Protein AF-A0AAU9WI05-F1 (afdb_monomer_lite)

Sequence (207 aa):
MASAAPTASSTKETTNYARLCRLLVDIGTQALRDTLNPLHPPANLYTVLAENEPTLQSLKAKRIINPTQWGKLFPAIPNSVSTHSFDTTLLMILLRNLCGFTAPLTGWDALPAVTDLSREADIARVKYFRNTVNGHAENASVDDVKFNEYWLDIRDTLVRLGGVTYGAAIDDLRKECMDPEAEDHYMELLGEWKKDEDNIKDQLNEI

pLDDT: mean 93.76, std 6.64, range [46.19, 98.5]

Secondary structure (DSSP, 8-state):
-PPPPPP----HHHHHHHHHHHIIIIIIHHHHHHHHTTTS-GGGHHHHHHHTHHHHHHHHHTTSS-HHHHHHHS-SSGGG--GGG--HHHHHHHHHHHS-PPPPTT-SSSPPPTT---HHHHHHHHHHHHIIIIIS-SSS---HHHHHHHHHHHHHHHHHHH-THHHHHHHHHHHS-S-HHHHHHHHHHHHHHHHHHHHHHHHHHT-

Organism: NCBI:txid46732

InterPro domains:
  IPR041249 DZIP3-like HEPN domain [PF18738] (42-186)

Foldseek 3Di:
DDDDDDDDDDDPQLVLLVLLLCLLFPLVLVLLLLLVCVQQPLQCLLVLLVVCVVVVVVCVVVVLQDPVNVCLNDPPPSSVRDSVPDTLSSSLVCCVRRRPDDAAPVGLADQHDPPPLDLNNLSSLSVNSCCDSPVDDPDSGHDPVRSVVNLVSSLVSSCSRRHPVSNVVSVVSVVDDPDVVVVVVVVVVVVVVVVVVVVVVVVVVVD

Radius of gyration: 23.02 Å; chains: 1; bounding box: 54×42×83 Å

Structure (mmCIF, N/CA/C/O backbone):
data_AF-A0AAU9WI05-F1
#
_entry.id   AF-A0AAU9WI05-F1
#
loop_
_atom_site.group_PDB
_atom_site.id
_atom_site.type_symbol
_atom_site.label_atom_id
_atom_site.label_alt_id
_atom_site.label_comp_id
_atom_site.label_asym_id
_atom_site.label_entity_id
_atom_site.label_seq_id
_atom_site.pdbx_PDB_ins_code
_atom_site.Cartn_x
_atom_site.Cartn_y
_atom_site.Cartn_z
_atom_site.occupancy
_atom_site.B_iso_or_equiv
_atom_site.auth_seq_id
_atom_site.auth_comp_id
_atom_site.auth_asym_id
_atom_site.auth_atom_id
_atom_site.pdbx_PDB_model_num
ATOM 1 N N . MET A 1 1 ? 35.532 -12.637 9.879 1.00 46.19 1 MET A N 1
ATOM 2 C CA . MET A 1 1 ? 35.076 -12.613 8.474 1.00 46.19 1 MET A CA 1
ATOM 3 C C . MET A 1 1 ? 35.232 -11.191 7.966 1.00 46.19 1 MET A C 1
ATOM 5 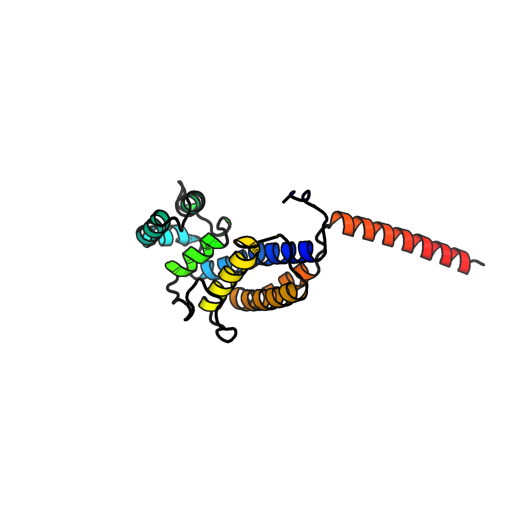O O . MET A 1 1 ? 34.682 -10.299 8.597 1.00 46.19 1 MET A O 1
ATOM 9 N N . ALA A 1 2 ? 36.030 -10.955 6.924 1.00 54.50 2 ALA A N 1
ATOM 10 C CA . ALA A 1 2 ? 36.121 -9.628 6.315 1.00 54.50 2 ALA A CA 1
ATOM 11 C C . ALA A 1 2 ? 34.817 -9.347 5.552 1.00 54.50 2 ALA A C 1
ATOM 13 O O . ALA A 1 2 ? 34.395 -10.174 4.746 1.00 54.50 2 ALA A O 1
ATOM 14 N N . SER A 1 3 ? 34.160 -8.225 5.848 1.00 66.75 3 SER A N 1
ATOM 15 C CA . SER A 1 3 ? 32.980 -7.779 5.104 1.00 66.75 3 SER A CA 1
ATOM 16 C C . SER A 1 3 ? 33.412 -7.386 3.696 1.00 66.75 3 SER A C 1
ATOM 18 O O . SER A 1 3 ? 34.301 -6.548 3.547 1.00 66.75 3 SER A O 1
ATOM 20 N N . ALA A 1 4 ? 32.788 -7.970 2.673 1.00 75.69 4 ALA A N 1
ATOM 21 C CA . ALA A 1 4 ? 32.921 -7.471 1.310 1.00 75.69 4 ALA A CA 1
ATOM 22 C C . ALA A 1 4 ? 32.396 -6.025 1.237 1.00 75.69 4 ALA A C 1
ATOM 24 O O . ALA A 1 4 ? 31.508 -5.642 2.006 1.00 75.69 4 ALA A O 1
ATOM 25 N N . ALA A 1 5 ? 32.965 -5.220 0.339 1.00 82.56 5 ALA A N 1
ATOM 26 C CA . ALA A 1 5 ? 32.469 -3.872 0.087 1.00 82.56 5 ALA A CA 1
ATOM 27 C C . ALA A 1 5 ? 31.041 -3.940 -0.496 1.00 82.56 5 ALA A C 1
ATOM 29 O O . ALA A 1 5 ? 30.766 -4.832 -1.302 1.00 82.56 5 ALA A O 1
ATOM 30 N N . PRO A 1 6 ? 30.132 -3.028 -0.108 1.00 79.81 6 PRO A N 1
ATOM 31 C CA . PRO A 1 6 ? 28.783 -2.996 -0.661 1.00 79.81 6 PRO A CA 1
ATOM 32 C C . PRO A 1 6 ? 28.818 -2.695 -2.168 1.00 79.81 6 PRO A C 1
ATOM 34 O O . PRO A 1 6 ? 29.501 -1.772 -2.611 1.00 79.81 6 PRO A O 1
ATOM 37 N N . THR A 1 7 ? 28.067 -3.467 -2.952 1.00 78.19 7 THR A N 1
ATOM 38 C CA . THR A 1 7 ? 27.874 -3.273 -4.398 1.00 78.19 7 THR A CA 1
ATOM 39 C C . THR A 1 7 ? 26.553 -2.552 -4.661 1.00 78.19 7 THR A C 1
ATOM 41 O O . THR A 1 7 ? 25.532 -2.942 -4.102 1.00 78.19 7 THR A O 1
ATOM 44 N N . ALA A 1 8 ? 26.557 -1.533 -5.525 1.00 81.44 8 ALA A N 1
ATOM 45 C CA . ALA A 1 8 ? 25.393 -0.676 -5.796 1.00 81.44 8 ALA A CA 1
ATOM 46 C C . ALA A 1 8 ? 24.886 -0.747 -7.253 1.00 81.44 8 ALA A C 1
ATOM 48 O O . ALA A 1 8 ? 24.210 0.166 -7.717 1.00 81.44 8 ALA A O 1
ATOM 49 N N . SER A 1 9 ? 25.236 -1.796 -8.003 1.00 87.88 9 SER A N 1
ATOM 50 C CA . SER A 1 9 ? 24.783 -1.958 -9.390 1.00 87.88 9 SER A CA 1
ATOM 51 C C . SER A 1 9 ? 23.295 -2.297 -9.458 1.00 87.88 9 SER A C 1
ATOM 53 O O . SER A 1 9 ? 22.836 -3.191 -8.748 1.00 87.88 9 SER A O 1
ATOM 55 N N . SER A 1 10 ? 22.575 -1.642 -10.367 1.00 90.31 10 SER A N 1
ATOM 56 C CA . SER A 1 10 ? 21.198 -2.006 -10.702 1.00 90.31 10 SER A CA 1
ATOM 57 C C . SER A 1 10 ? 21.162 -3.346 -11.441 1.00 90.31 10 SER A C 1
ATOM 59 O O . SER A 1 10 ? 21.950 -3.588 -12.357 1.00 90.31 10 SER A O 1
ATOM 61 N N . THR A 1 11 ? 20.244 -4.215 -11.035 1.00 93.50 11 THR A N 1
ATOM 62 C CA . THR A 1 11 ? 19.924 -5.481 -11.707 1.00 93.50 11 THR A CA 1
ATOM 63 C C . THR A 1 11 ? 18.423 -5.581 -11.947 1.00 93.50 11 THR A C 1
ATOM 65 O O . THR A 1 11 ? 17.631 -4.858 -11.335 1.00 93.50 11 THR A O 1
ATOM 68 N N . LYS A 1 12 ? 18.007 -6.534 -12.785 1.00 94.62 12 LYS A N 1
ATOM 69 C CA . LYS A 1 12 ? 16.588 -6.813 -13.030 1.00 94.62 12 LYS A CA 1
ATOM 70 C C . LYS A 1 12 ? 15.809 -7.053 -11.730 1.00 94.62 12 LYS A C 1
ATOM 72 O O . LYS A 1 12 ? 14.701 -6.553 -11.569 1.00 94.62 12 LYS A O 1
ATOM 77 N N . GLU A 1 13 ? 16.402 -7.755 -10.776 1.00 96.12 13 GLU A N 1
ATOM 78 C CA . GLU A 1 13 ? 15.789 -8.071 -9.488 1.00 96.12 13 GLU A CA 1
ATOM 79 C C . GLU A 1 13 ? 15.614 -6.828 -8.604 1.00 96.12 13 GLU A C 1
ATOM 81 O O . GLU A 1 13 ? 14.611 -6.703 -7.896 1.00 96.12 13 GLU A O 1
ATOM 86 N N . THR A 1 14 ? 16.542 -5.866 -8.678 1.00 95.25 14 THR A N 1
ATOM 87 C CA . THR A 1 14 ? 16.381 -4.562 -8.009 1.00 95.25 14 THR A CA 1
ATOM 88 C C . THR A 1 14 ? 15.266 -3.728 -8.651 1.00 95.25 14 THR A C 1
ATOM 90 O O . THR A 1 14 ? 14.487 -3.081 -7.948 1.00 95.25 14 THR A O 1
ATOM 93 N N . THR A 1 15 ? 15.105 -3.809 -9.977 1.00 95.38 15 THR A N 1
ATOM 94 C CA . THR A 1 15 ? 13.982 -3.201 -10.711 1.00 95.38 15 THR A CA 1
ATOM 95 C C . THR A 1 15 ? 12.649 -3.839 -10.310 1.00 95.38 15 THR A C 1
ATOM 97 O O . THR A 1 15 ? 11.681 -3.126 -10.046 1.00 95.38 15 THR A O 1
ATOM 100 N N . ASN A 1 16 ? 12.589 -5.170 -10.206 1.00 97.12 16 ASN A N 1
ATOM 101 C CA . ASN A 1 16 ? 11.411 -5.908 -9.742 1.00 97.12 16 ASN A CA 1
ATOM 102 C C . ASN A 1 16 ? 10.992 -5.470 -8.330 1.00 97.12 16 ASN A C 1
ATOM 104 O O . ASN A 1 16 ? 9.816 -5.187 -8.084 1.00 97.12 16 ASN A O 1
ATOM 108 N N . TYR A 1 17 ? 11.958 -5.349 -7.415 1.00 97.00 17 TYR A N 1
ATOM 109 C CA . TYR A 1 17 ? 11.729 -4.829 -6.067 1.00 97.00 17 TYR A CA 1
ATOM 110 C C . TYR A 1 17 ? 11.154 -3.404 -6.088 1.00 97.00 17 TYR A C 1
ATOM 112 O O . TYR A 1 17 ? 10.149 -3.128 -5.427 1.00 97.00 17 TYR A O 1
ATOM 120 N N . ALA A 1 18 ? 11.750 -2.505 -6.877 1.00 96.06 18 ALA A N 1
ATOM 121 C CA . ALA A 1 18 ? 11.292 -1.122 -6.994 1.00 96.06 18 ALA A CA 1
ATOM 122 C C . ALA A 1 18 ? 9.857 -1.033 -7.546 1.00 96.06 18 ALA A C 1
ATOM 124 O O . ALA A 1 18 ? 9.044 -0.259 -7.036 1.00 96.06 18 ALA A O 1
ATOM 125 N N . ARG A 1 19 ? 9.509 -1.875 -8.527 1.00 97.38 19 ARG A N 1
ATOM 126 C CA . ARG A 1 19 ? 8.144 -1.972 -9.067 1.00 97.38 19 ARG A CA 1
ATOM 127 C C . ARG A 1 19 ? 7.137 -2.433 -8.016 1.00 97.38 19 ARG A C 1
ATOM 129 O O . ARG A 1 19 ? 6.078 -1.823 -7.896 1.00 97.38 19 ARG A O 1
ATOM 136 N N . LEU A 1 20 ? 7.463 -3.458 -7.225 1.00 98.06 20 LEU A N 1
ATOM 137 C CA . LEU A 1 20 ? 6.599 -3.899 -6.120 1.00 98.06 20 LEU A CA 1
ATOM 138 C C . LEU A 1 20 ? 6.426 -2.799 -5.065 1.00 98.06 20 LEU A C 1
ATOM 140 O O . LEU A 1 20 ? 5.312 -2.582 -4.587 1.00 98.06 20 LEU A O 1
ATOM 144 N N . CYS A 1 21 ? 7.498 -2.067 -4.744 1.00 97.00 21 CYS A N 1
ATOM 145 C CA . CYS A 1 21 ? 7.424 -0.915 -3.848 1.00 97.00 21 CYS A CA 1
ATOM 146 C C . CYS A 1 21 ? 6.443 0.141 -4.369 1.00 97.00 21 CYS A C 1
ATOM 148 O O . CYS A 1 21 ? 5.561 0.552 -3.616 1.00 97.00 21 CYS A O 1
ATOM 150 N N . ARG A 1 22 ? 6.556 0.549 -5.642 1.00 96.56 22 ARG A N 1
ATOM 151 C CA . ARG A 1 22 ? 5.635 1.521 -6.260 1.00 96.56 22 ARG A CA 1
ATOM 152 C C . ARG A 1 22 ? 4.198 1.008 -6.286 1.00 96.56 22 ARG A C 1
ATOM 154 O O . ARG A 1 22 ? 3.290 1.722 -5.873 1.00 96.56 22 ARG A O 1
ATOM 161 N N . LEU A 1 23 ? 3.988 -0.250 -6.677 1.00 97.94 23 LEU A N 1
ATOM 162 C CA . LEU A 1 23 ? 2.660 -0.868 -6.707 1.00 97.94 23 LEU A CA 1
ATOM 163 C C . LEU A 1 23 ? 1.976 -0.811 -5.330 1.00 97.94 23 LEU A C 1
ATOM 165 O O . LEU A 1 23 ? 0.808 -0.442 -5.230 1.00 97.94 23 LEU A O 1
ATOM 169 N N . LEU A 1 24 ? 2.699 -1.135 -4.257 1.00 97.81 24 LEU A N 1
ATOM 170 C CA . LEU A 1 24 ? 2.152 -1.150 -2.897 1.00 97.81 24 LEU A CA 1
ATOM 171 C C . LEU A 1 24 ? 1.995 0.256 -2.298 1.00 97.81 24 LEU A C 1
ATOM 173 O O . LEU A 1 24 ? 0.988 0.530 -1.641 1.00 97.81 24 LEU A O 1
ATOM 177 N N . VAL A 1 25 ? 2.975 1.141 -2.500 1.00 96.06 25 VAL A N 1
ATOM 178 C CA . VAL A 1 25 ? 2.986 2.485 -1.901 1.00 96.06 25 VAL A CA 1
ATOM 179 C C . VAL A 1 25 ? 2.045 3.433 -2.630 1.00 96.06 25 VAL A C 1
ATOM 181 O O . VAL A 1 25 ? 1.299 4.143 -1.960 1.00 96.06 25 VAL A O 1
ATOM 184 N N . ASP A 1 26 ? 2.020 3.423 -3.958 1.00 95.12 26 ASP A N 1
ATOM 185 C CA . ASP A 1 26 ? 1.198 4.354 -4.729 1.00 95.12 26 ASP A CA 1
ATOM 186 C C . ASP A 1 26 ? -0.214 3.783 -4.886 1.00 95.12 26 ASP A C 1
ATOM 188 O O . ASP A 1 26 ? -1.181 4.263 -4.283 1.00 95.12 26 ASP A O 1
ATOM 192 N N . ILE A 1 27 ? -0.325 2.688 -5.640 1.00 97.00 27 ILE A N 1
ATOM 193 C CA . ILE A 1 27 ? -1.614 2.107 -6.029 1.00 97.00 27 ILE A CA 1
ATOM 194 C C . ILE A 1 27 ? -2.288 1.429 -4.828 1.00 97.00 27 ILE A C 1
ATOM 196 O O . ILE A 1 27 ? -3.485 1.619 -4.601 1.00 97.00 27 ILE A O 1
ATOM 200 N N . GLY A 1 28 ? -1.527 0.702 -4.004 1.00 97.62 28 GLY A N 1
ATOM 201 C CA . GLY A 1 28 ? -2.043 0.056 -2.796 1.00 97.62 28 GLY A CA 1
ATOM 202 C C . GLY A 1 28 ? -2.600 1.042 -1.771 1.00 97.62 28 GLY A C 1
ATOM 203 O O . GLY A 1 28 ? -3.697 0.844 -1.245 1.00 97.62 28 GLY A O 1
ATOM 204 N N . THR A 1 29 ? -1.906 2.157 -1.534 1.00 97.50 29 THR A N 1
ATOM 205 C CA . THR A 1 29 ? -2.413 3.230 -0.663 1.00 97.50 29 THR A CA 1
ATOM 206 C C . THR A 1 29 ? -3.676 3.863 -1.239 1.00 97.50 29 THR A C 1
ATOM 208 O O . THR A 1 29 ? -4.621 4.116 -0.491 1.00 97.50 29 THR A O 1
ATOM 211 N N . GLN A 1 30 ? -3.727 4.095 -2.554 1.00 97.56 30 GLN A N 1
ATOM 212 C CA . GLN A 1 30 ? -4.916 4.646 -3.201 1.00 97.56 30 GLN A CA 1
ATOM 213 C C . GLN A 1 30 ? -6.121 3.701 -3.072 1.00 97.56 30 GLN A C 1
ATOM 215 O O . GLN A 1 30 ? -7.190 4.151 -2.677 1.00 97.56 30 GLN A O 1
ATOM 220 N N . ALA A 1 31 ? -5.955 2.394 -3.290 1.00 97.88 31 ALA A N 1
ATOM 221 C CA . ALA A 1 31 ? -7.039 1.416 -3.128 1.00 97.88 31 ALA A CA 1
ATOM 222 C C . ALA A 1 31 ? -7.594 1.363 -1.689 1.00 97.88 31 ALA A C 1
ATOM 224 O O . ALA A 1 31 ? -8.807 1.296 -1.478 1.00 97.88 31 ALA A O 1
ATOM 225 N N . LEU A 1 32 ? -6.723 1.438 -0.675 1.00 97.94 32 LEU A N 1
ATOM 226 C CA . LEU A 1 32 ? -7.157 1.509 0.726 1.00 97.94 32 LEU A CA 1
ATOM 227 C C . LEU A 1 32 ? -7.892 2.820 1.028 1.00 97.94 32 LEU A C 1
ATOM 229 O O . LEU A 1 32 ? -8.883 2.820 1.759 1.00 97.94 32 LEU A O 1
ATOM 233 N N . ARG A 1 33 ? -7.430 3.936 0.457 1.00 97.50 33 ARG A N 1
ATOM 234 C CA . ARG A 1 33 ? -8.086 5.242 0.586 1.00 97.50 33 ARG A CA 1
ATOM 235 C C . ARG A 1 33 ? -9.478 5.225 -0.037 1.00 97.50 33 ARG A C 1
ATOM 237 O O . ARG A 1 33 ? -10.424 5.679 0.601 1.00 97.50 33 ARG A O 1
ATOM 244 N N . ASP A 1 34 ? -9.614 4.638 -1.218 1.00 96.62 34 ASP A N 1
ATOM 245 C CA . ASP A 1 34 ? -10.895 4.517 -1.918 1.00 96.62 34 ASP A CA 1
ATOM 246 C C . ASP A 1 34 ? -11.825 3.487 -1.268 1.00 96.62 34 ASP A C 1
ATOM 248 O O . ASP A 1 34 ? -13.041 3.566 -1.418 1.00 96.62 34 ASP A O 1
ATOM 252 N N . THR A 1 35 ? -11.280 2.586 -0.448 1.00 96.19 35 THR A N 1
ATOM 253 C CA . THR A 1 35 ? -12.074 1.745 0.457 1.00 96.19 35 THR A CA 1
ATOM 254 C C . THR A 1 35 ? -12.559 2.524 1.687 1.00 96.19 35 THR A C 1
ATOM 256 O O . THR A 1 35 ? -13.683 2.316 2.137 1.00 96.19 35 THR A O 1
ATOM 259 N N . LEU A 1 36 ? -11.738 3.426 2.235 1.00 96.12 36 LEU A N 1
ATOM 260 C CA . LEU A 1 36 ? -12.052 4.196 3.444 1.00 96.12 36 LEU A CA 1
ATOM 261 C C . LEU A 1 36 ? -13.050 5.333 3.181 1.00 96.12 36 LEU A C 1
ATOM 263 O O . LEU A 1 36 ? -13.999 5.504 3.943 1.00 96.12 36 LEU A O 1
ATOM 267 N N . ASN A 1 37 ? -12.835 6.115 2.121 1.00 95.69 37 ASN A N 1
ATOM 268 C CA . ASN A 1 37 ? -13.576 7.350 1.851 1.00 95.69 37 ASN A CA 1
ATOM 269 C C . ASN A 1 37 ? -15.106 7.159 1.741 1.00 95.69 37 ASN A C 1
ATOM 271 O O . ASN A 1 37 ? -15.829 8.016 2.246 1.00 95.69 37 ASN A O 1
ATOM 275 N N . PRO A 1 38 ? -15.644 6.081 1.134 1.00 94.31 38 PRO A N 1
ATOM 276 C CA . PRO A 1 38 ? -17.091 5.853 1.106 1.00 94.31 38 PRO A CA 1
ATOM 277 C C . PRO A 1 38 ? -17.693 5.535 2.481 1.00 94.31 38 PRO A C 1
ATOM 279 O O . PRO A 1 38 ? -18.870 5.804 2.703 1.00 94.31 38 PRO A O 1
ATOM 282 N N . LEU A 1 39 ? -16.903 4.955 3.390 1.00 93.69 39 LEU A N 1
ATOM 283 C CA . LEU A 1 39 ? -17.331 4.600 4.748 1.00 93.69 39 LEU A CA 1
ATOM 284 C C . LEU A 1 39 ? -17.254 5.806 5.684 1.00 93.69 39 LEU A C 1
ATOM 286 O O . LEU A 1 39 ? -18.147 6.019 6.498 1.00 93.69 39 LEU A O 1
ATOM 290 N N . HIS A 1 40 ? -16.202 6.610 5.520 1.00 93.00 40 HIS A N 1
ATOM 291 C CA . HIS A 1 40 ? -15.935 7.819 6.291 1.00 93.00 40 HIS A CA 1
ATOM 292 C C . HIS A 1 40 ? -15.664 8.983 5.335 1.00 93.00 40 HIS A C 1
ATOM 294 O O . HIS A 1 40 ? -14.501 9.270 5.032 1.00 93.00 40 HIS A O 1
ATOM 300 N N . PRO A 1 41 ? -1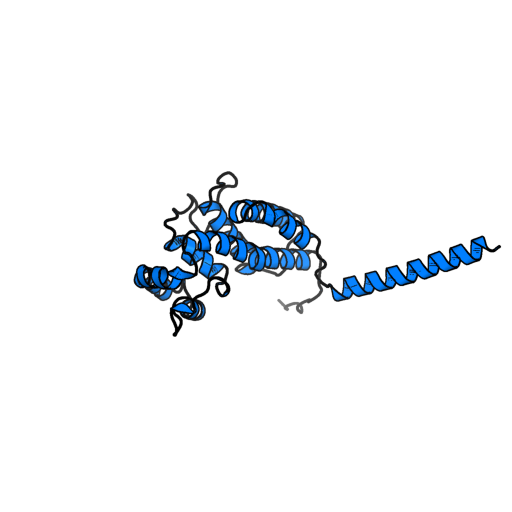6.722 9.650 4.831 1.00 90.56 41 PRO A N 1
ATOM 301 C CA . PRO A 1 41 ? -16.583 10.729 3.862 1.00 90.56 41 PRO A CA 1
ATOM 302 C C . PRO A 1 41 ? -15.612 11.812 4.348 1.00 90.56 41 PRO A C 1
ATOM 304 O O . PRO A 1 41 ? -15.720 12.229 5.505 1.00 90.56 41 PRO A O 1
ATOM 307 N N . PRO A 1 42 ? -14.715 12.337 3.486 1.00 86.38 42 PRO A N 1
ATOM 308 C CA . PRO A 1 42 ? -13.715 13.330 3.888 1.00 86.38 42 PRO A CA 1
ATOM 309 C C . PRO A 1 42 ? -14.299 14.544 4.622 1.00 86.38 42 PRO A C 1
ATOM 311 O O . PRO A 1 42 ? -13.696 15.035 5.570 1.00 86.38 42 PRO A O 1
ATOM 314 N N . ALA A 1 43 ? -15.506 14.975 4.239 1.00 88.06 43 ALA A N 1
ATOM 315 C CA . ALA A 1 43 ? -16.214 16.084 4.878 1.00 88.06 43 ALA A CA 1
ATOM 316 C C . ALA A 1 43 ? -16.534 15.845 6.366 1.00 88.06 43 ALA A C 1
ATOM 318 O O . ALA A 1 43 ? -16.570 16.802 7.129 1.00 88.06 43 ALA A O 1
ATOM 319 N N . ASN A 1 44 ? -16.728 14.589 6.780 1.00 87.69 44 ASN A N 1
ATOM 320 C CA . ASN A 1 44 ? -17.114 14.212 8.145 1.00 87.69 44 ASN A CA 1
ATOM 321 C C . ASN A 1 44 ? -15.992 13.482 8.897 1.00 87.69 44 ASN A C 1
ATOM 323 O O . ASN A 1 44 ? -16.178 13.058 10.038 1.00 87.69 44 ASN A O 1
ATOM 327 N N . LEU A 1 45 ? -14.823 13.319 8.273 1.00 93.56 45 LEU A N 1
ATOM 328 C CA . LEU A 1 45 ? -13.736 12.516 8.821 1.00 93.56 45 LEU A CA 1
ATOM 329 C C . LEU A 1 45 ? -13.277 13.025 10.193 1.00 93.56 45 LEU A C 1
ATOM 331 O O . LEU A 1 45 ? -13.048 12.223 11.091 1.00 93.56 45 LEU A O 1
ATOM 335 N N . TYR A 1 46 ? -13.195 14.343 10.389 1.00 94.31 46 TYR A N 1
ATOM 336 C CA . TYR A 1 46 ? -12.803 14.922 11.678 1.00 94.31 46 TYR A CA 1
ATOM 337 C C . TYR A 1 46 ? -13.781 14.554 12.809 1.00 94.31 46 TYR A C 1
ATOM 339 O O . TYR A 1 46 ? -13.347 14.309 13.933 1.00 94.31 46 TYR A O 1
ATOM 347 N N . THR A 1 47 ? -15.083 14.459 12.517 1.00 94.81 47 THR A N 1
ATOM 348 C CA . THR A 1 47 ? -16.106 14.035 13.484 1.00 94.81 47 THR A CA 1
ATOM 349 C C . THR A 1 47 ? -15.932 12.567 13.844 1.00 94.81 47 THR A C 1
ATOM 351 O O . THR A 1 47 ? -15.849 12.239 15.024 1.00 94.81 47 THR A O 1
ATOM 354 N N . VAL A 1 48 ? -15.768 11.698 12.841 1.00 95.00 48 VAL A N 1
ATOM 355 C CA . VAL A 1 48 ? -15.518 10.263 13.053 1.00 95.00 48 VAL A CA 1
ATOM 356 C C . VAL A 1 48 ? -14.263 10.043 13.903 1.00 95.00 48 VAL A C 1
ATOM 358 O O . VAL A 1 48 ? -14.256 9.201 14.804 1.00 95.00 48 VAL A O 1
ATOM 361 N N . LEU A 1 49 ? -13.192 10.797 13.637 1.00 96.75 49 LEU A N 1
ATOM 362 C CA . LEU A 1 49 ? -11.949 10.708 14.405 1.00 96.75 49 LEU A CA 1
ATOM 363 C C . LEU A 1 49 ? -12.133 11.166 15.854 1.00 96.75 49 LEU A C 1
ATOM 365 O O . LEU A 1 49 ? -11.601 10.512 16.747 1.00 96.75 49 LEU A O 1
ATOM 369 N N . ALA A 1 50 ? -12.898 12.235 16.095 1.00 96.00 50 ALA A N 1
ATOM 370 C CA . ALA A 1 50 ? -13.211 12.706 17.443 1.00 96.00 50 ALA A CA 1
ATOM 371 C C . ALA A 1 50 ? -14.054 11.684 18.228 1.00 96.00 50 ALA A C 1
ATOM 373 O O . ALA A 1 50 ? -13.742 11.374 19.375 1.00 96.00 50 ALA A O 1
ATOM 374 N N . GLU A 1 51 ? -15.072 11.090 17.600 1.00 96.06 51 GLU A N 1
ATOM 375 C CA . GLU A 1 51 ? -15.908 10.047 18.215 1.00 96.06 51 GLU A CA 1
ATOM 376 C C . GLU A 1 51 ? -15.103 8.791 18.584 1.00 96.06 51 GLU A C 1
ATOM 378 O O . GLU A 1 51 ? -15.371 8.141 19.595 1.00 96.06 51 GLU A O 1
ATOM 383 N N . ASN A 1 52 ? -14.079 8.469 17.790 1.00 96.62 52 ASN A N 1
ATOM 384 C CA . ASN A 1 52 ? -13.206 7.312 17.993 1.00 96.62 52 ASN A CA 1
ATOM 385 C C . ASN A 1 52 ? -11.874 7.667 18.676 1.00 96.62 52 ASN A C 1
ATOM 387 O O . ASN A 1 52 ? -10.962 6.830 18.727 1.00 96.62 52 ASN A O 1
ATOM 391 N N . GLU A 1 53 ? -11.745 8.876 19.229 1.00 96.88 53 GLU A N 1
ATOM 392 C CA . GLU A 1 53 ? -10.511 9.341 19.860 1.00 96.88 53 GLU A CA 1
ATOM 393 C C . GLU A 1 53 ? -10.012 8.390 20.964 1.00 96.88 53 GLU A C 1
ATOM 395 O O . GLU A 1 53 ? -8.824 8.063 20.934 1.00 96.88 53 GLU A O 1
ATOM 400 N N . PRO A 1 54 ? -10.846 7.842 21.876 1.00 97.81 54 PRO A N 1
ATOM 401 C CA . PRO A 1 54 ? -10.367 6.912 22.905 1.00 97.81 54 PRO A CA 1
ATOM 402 C C . PRO A 1 54 ? -9.687 5.661 22.325 1.00 97.81 54 PRO A C 1
ATOM 404 O O . PRO A 1 54 ? -8.635 5.224 22.809 1.00 97.81 54 PRO A O 1
ATOM 407 N N . THR A 1 55 ? -10.243 5.105 21.245 1.00 97.44 55 THR A N 1
ATOM 408 C CA . THR A 1 55 ? -9.662 3.963 20.525 1.00 97.44 55 THR A CA 1
ATOM 409 C C . THR A 1 55 ? -8.318 4.348 19.912 1.00 97.44 55 THR A C 1
ATOM 411 O O . THR A 1 55 ? -7.319 3.647 20.099 1.00 97.44 55 THR A O 1
ATOM 414 N N . LEU A 1 56 ? -8.253 5.494 19.233 1.00 98.00 56 LEU A N 1
ATOM 415 C CA . LEU A 1 56 ? -7.031 5.989 18.599 1.00 98.00 56 LEU A CA 1
ATOM 416 C C . LEU A 1 56 ? -5.947 6.343 19.633 1.00 98.00 56 LEU A C 1
ATOM 418 O O . LEU A 1 56 ? -4.773 6.028 19.420 1.00 98.00 56 LEU A O 1
ATOM 422 N N . GLN A 1 57 ? -6.313 6.918 20.781 1.00 98.00 57 GLN A N 1
ATOM 423 C CA . GLN A 1 57 ? -5.404 7.177 21.901 1.00 98.00 57 GLN A CA 1
ATOM 424 C C . GLN A 1 57 ? -4.826 5.870 22.460 1.00 98.00 57 GLN A C 1
ATOM 426 O O . GLN A 1 57 ? -3.619 5.793 22.702 1.00 98.00 57 GLN A O 1
ATOM 431 N N . SER A 1 58 ? -5.641 4.817 22.600 1.00 98.12 58 SER A N 1
ATOM 432 C CA . SER A 1 58 ? -5.161 3.487 23.007 1.00 98.12 58 SER A CA 1
ATOM 433 C C . SER A 1 58 ? -4.126 2.932 22.021 1.00 98.12 58 SER A C 1
ATOM 435 O O . SER A 1 58 ? -3.079 2.422 22.426 1.00 98.12 58 SER A O 1
ATOM 437 N N . LEU A 1 59 ? -4.372 3.078 20.716 1.00 97.88 59 LEU A N 1
ATOM 438 C CA . LEU A 1 59 ? -3.439 2.650 19.668 1.00 97.88 59 LEU A CA 1
ATOM 439 C C . LEU A 1 59 ? -2.142 3.472 19.674 1.00 97.88 59 LEU A C 1
ATOM 441 O O . LEU A 1 59 ? -1.057 2.909 19.506 1.00 97.88 59 LEU A O 1
ATOM 445 N N . LYS A 1 60 ? -2.225 4.781 19.928 1.00 97.88 60 LYS A N 1
ATOM 446 C CA . LYS A 1 60 ? -1.057 5.652 20.122 1.00 97.88 60 LYS A CA 1
ATOM 447 C C . LYS A 1 60 ? -0.237 5.227 21.343 1.00 97.88 60 LYS A C 1
ATOM 449 O O . LYS A 1 60 ? 0.981 5.097 21.243 1.00 97.88 60 LYS A O 1
ATOM 454 N N . ALA A 1 61 ? -0.886 4.951 22.475 1.00 97.81 61 ALA A N 1
ATOM 455 C CA . ALA A 1 61 ? -0.221 4.487 23.696 1.00 97.81 61 ALA A CA 1
ATOM 456 C C . ALA A 1 61 ? 0.505 3.146 23.484 1.00 97.81 61 ALA A C 1
ATOM 458 O O . ALA A 1 61 ? 1.611 2.948 23.985 1.00 97.81 61 ALA A O 1
ATOM 459 N N . LYS A 1 62 ? -0.071 2.261 22.659 1.00 97.25 62 LYS A N 1
ATOM 460 C CA . LYS A 1 62 ? 0.540 0.995 22.215 1.00 97.25 62 LYS A CA 1
ATOM 461 C C . LYS A 1 62 ? 1.618 1.162 21.135 1.00 97.25 62 LYS A C 1
ATOM 463 O O . LYS A 1 62 ? 2.153 0.161 20.671 1.00 97.25 62 LYS A O 1
ATOM 468 N N . ARG A 1 63 ? 1.941 2.396 20.727 1.00 96.38 63 ARG A N 1
ATOM 469 C CA . ARG A 1 63 ? 2.901 2.731 19.656 1.00 96.38 63 ARG A CA 1
ATOM 470 C C . ARG A 1 63 ? 2.532 2.170 18.278 1.00 96.38 63 ARG A C 1
AT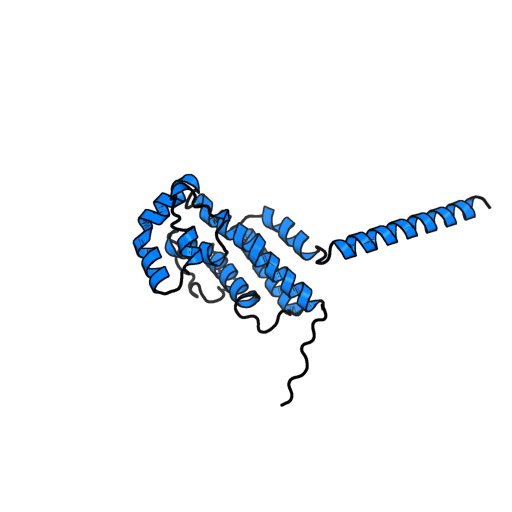OM 472 O O . ARG A 1 63 ? 3.396 2.032 17.420 1.00 96.38 63 ARG A O 1
ATOM 479 N N . ILE A 1 64 ? 1.251 1.877 18.057 1.00 96.19 64 ILE A N 1
ATOM 480 C CA . ILE A 1 64 ? 0.727 1.460 16.750 1.00 96.19 64 ILE A CA 1
ATOM 481 C C . ILE A 1 64 ? 0.549 2.687 15.847 1.00 96.19 64 ILE A C 1
ATOM 483 O O . ILE A 1 64 ? 0.869 2.630 14.665 1.00 96.19 64 ILE A O 1
ATOM 487 N N . ILE A 1 65 ? 0.085 3.806 16.415 1.00 98.00 65 ILE A N 1
ATOM 488 C CA . ILE A 1 65 ? 0.046 5.115 15.750 1.00 98.00 65 ILE A CA 1
ATOM 489 C C . ILE A 1 65 ? 1.241 5.929 16.242 1.00 98.00 65 ILE A C 1
ATOM 491 O O . ILE A 1 65 ? 1.370 6.189 17.441 1.00 98.00 65 ILE A O 1
ATOM 495 N N . ASN A 1 66 ? 2.117 6.334 15.324 1.00 96.88 66 ASN A N 1
ATOM 496 C CA . ASN A 1 66 ? 3.285 7.150 15.665 1.00 96.88 66 ASN A CA 1
ATOM 497 C C . ASN A 1 66 ? 2.923 8.653 15.786 1.00 96.88 66 ASN A C 1
ATOM 499 O O . ASN A 1 66 ? 1.843 9.064 15.355 1.00 96.88 66 ASN A O 1
ATOM 503 N N . PRO A 1 67 ? 3.798 9.507 16.359 1.00 97.19 67 PRO A N 1
ATOM 504 C CA . PRO A 1 67 ? 3.505 10.933 16.542 1.00 97.19 67 PRO A CA 1
ATOM 505 C C . PRO A 1 67 ? 3.182 11.689 15.245 1.00 97.19 67 PRO A C 1
ATOM 507 O O . PRO A 1 67 ? 2.303 12.548 15.245 1.00 97.19 67 PRO A O 1
ATOM 510 N N . THR A 1 68 ? 3.843 11.349 14.135 1.00 97.38 68 THR A N 1
ATOM 511 C CA . THR A 1 68 ? 3.589 11.966 12.825 1.00 97.38 68 THR A CA 1
ATOM 512 C C . THR A 1 68 ? 2.191 11.625 12.316 1.00 97.38 68 THR A C 1
ATOM 514 O O . THR A 1 68 ? 1.461 12.509 11.880 1.00 97.38 68 THR A O 1
ATOM 517 N N . GLN A 1 69 ? 1.786 10.359 12.412 1.00 97.88 69 GLN A N 1
ATOM 518 C CA . GLN A 1 69 ? 0.436 9.915 12.065 1.00 97.88 69 GLN A CA 1
ATOM 519 C C . GLN A 1 69 ? -0.611 10.536 12.994 1.00 97.88 69 GLN A C 1
ATOM 521 O O . GLN A 1 69 ? -1.654 10.977 12.523 1.00 97.88 69 GLN A O 1
ATOM 526 N N . TRP A 1 70 ? -0.312 10.651 14.291 1.00 97.94 70 TRP A N 1
ATOM 527 C CA . TRP A 1 70 ? -1.191 11.323 15.248 1.00 97.94 70 TRP A CA 1
ATOM 528 C C . TRP A 1 70 ? -1.468 12.776 14.850 1.00 97.94 70 TRP A C 1
ATOM 530 O O . TRP A 1 70 ? -2.622 13.191 14.845 1.00 97.94 70 TRP A O 1
ATOM 540 N N . GLY A 1 71 ? -0.435 13.527 14.457 1.00 97.19 71 GLY A N 1
ATOM 541 C CA . GLY A 1 71 ? -0.591 14.907 13.987 1.00 97.19 71 GLY A CA 1
ATOM 542 C C . GLY A 1 71 ? -1.419 15.038 12.703 1.00 97.19 71 GLY A C 1
ATOM 543 O O . GLY A 1 71 ? -2.045 16.072 12.495 1.00 97.19 71 GLY A O 1
ATOM 544 N N . LYS A 1 72 ? -1.467 13.991 11.865 1.00 97.00 72 LYS A N 1
ATOM 545 C CA . LYS A 1 72 ? -2.340 13.938 10.679 1.00 97.00 72 LYS A CA 1
ATOM 546 C C . LYS A 1 72 ? -3.801 13.640 11.031 1.00 97.00 72 LYS A C 1
ATOM 548 O O . LYS A 1 72 ? -4.688 14.123 10.337 1.00 97.00 72 LYS A O 1
ATOM 553 N N . LEU A 1 73 ? -4.048 12.844 12.077 1.00 97.12 73 LEU A N 1
ATOM 554 C CA . LEU A 1 73 ? -5.400 12.532 12.559 1.00 97.12 73 LEU A CA 1
ATOM 555 C C . LEU A 1 73 ? -6.006 13.682 13.374 1.00 97.12 73 LEU A C 1
ATOM 557 O O . LEU A 1 73 ? -7.184 13.979 13.228 1.00 97.12 73 LEU A O 1
ATOM 561 N N . PHE A 1 74 ? -5.196 14.332 14.212 1.00 96.50 74 PHE A N 1
ATOM 562 C CA . PHE A 1 74 ? -5.618 15.408 15.112 1.00 96.50 74 PHE A CA 1
ATOM 563 C C . PHE A 1 74 ? -4.749 16.663 14.911 1.00 96.50 74 PHE A C 1
ATOM 565 O O . PHE A 1 74 ? -3.929 16.997 15.774 1.00 96.50 74 PHE A O 1
ATOM 572 N N . PRO A 1 75 ? -4.872 17.343 13.756 1.00 95.50 75 PRO A N 1
ATOM 573 C CA . PRO A 1 75 ? -4.179 18.597 13.489 1.00 95.50 75 PRO A CA 1
ATOM 574 C C . PRO A 1 75 ? -4.759 19.746 14.326 1.00 95.50 75 PRO A C 1
ATOM 576 O O . PRO A 1 75 ? -5.864 19.665 14.857 1.00 95.50 75 PRO A O 1
ATOM 579 N N . ALA A 1 76 ? -4.032 20.866 14.388 1.00 94.94 76 ALA A N 1
ATOM 580 C CA . ALA A 1 76 ? -4.473 22.064 15.111 1.00 94.94 76 ALA A CA 1
ATOM 581 C C . ALA A 1 76 ? -5.791 22.657 14.572 1.00 94.94 76 ALA A C 1
ATOM 583 O O . ALA A 1 76 ? -6.542 23.268 15.326 1.00 94.94 76 ALA A O 1
ATOM 584 N N . ILE A 1 77 ? -6.067 22.477 13.276 1.00 93.19 77 ILE A N 1
ATOM 585 C CA . ILE A 1 77 ? -7.327 22.857 12.630 1.00 93.19 77 ILE A CA 1
ATOM 586 C C . ILE A 1 77 ? -8.063 21.557 12.285 1.00 93.19 77 ILE A C 1
ATOM 588 O O . ILE A 1 77 ? -7.715 20.941 11.283 1.00 93.19 77 ILE A O 1
ATOM 592 N N . PRO A 1 78 ? -9.071 21.117 13.059 1.00 88.94 78 PRO A N 1
ATOM 593 C CA . PRO A 1 78 ? -9.695 19.802 12.871 1.00 88.94 78 PRO A CA 1
ATOM 594 C C . PRO A 1 78 ? -10.219 19.550 11.451 1.00 88.94 78 PRO A C 1
ATOM 596 O O . PRO A 1 78 ? -10.067 18.460 10.909 1.00 88.94 78 PRO A O 1
ATOM 599 N N . ASN A 1 79 ? -10.759 20.580 10.801 1.00 87.69 79 ASN A N 1
ATOM 600 C CA . ASN A 1 79 ? -11.336 20.462 9.461 1.00 87.69 79 ASN A CA 1
ATOM 601 C C . ASN A 1 79 ? -10.282 20.367 8.339 1.00 87.69 79 ASN A C 1
ATOM 603 O O . ASN A 1 79 ? -10.656 20.252 7.176 1.00 87.69 79 ASN A O 1
ATOM 607 N N . SER A 1 80 ? -8.980 20.439 8.648 1.00 91.12 80 SER A N 1
ATOM 608 C CA . SER A 1 80 ? -7.911 20.265 7.653 1.00 91.12 80 SER A CA 1
ATOM 609 C C . SER A 1 80 ? -7.481 18.808 7.459 1.00 91.12 80 SER A C 1
ATOM 611 O O . SER A 1 80 ? -6.643 18.531 6.597 1.00 91.12 80 SER A O 1
ATOM 613 N N . VAL A 1 81 ? -8.032 17.870 8.240 1.00 93.69 81 VAL A N 1
ATOM 614 C CA . VAL A 1 81 ? -7.743 16.439 8.093 1.00 93.69 81 VAL A CA 1
ATOM 615 C C . VAL A 1 81 ? -8.097 15.975 6.681 1.00 93.69 81 VAL A C 1
ATOM 617 O O . VAL A 1 81 ? -9.192 16.217 6.180 1.00 93.69 81 VAL A O 1
ATOM 620 N N . SER A 1 82 ? -7.171 15.256 6.047 1.00 93.56 82 SER A N 1
ATOM 621 C CA . SER A 1 82 ? -7.360 14.716 4.703 1.00 93.56 82 SER A CA 1
ATOM 622 C C . SER A 1 82 ? -6.707 13.349 4.560 1.00 93.56 82 SER A C 1
ATOM 624 O O . SER A 1 82 ? -5.516 13.181 4.857 1.00 93.56 82 SER A O 1
ATOM 626 N N . THR A 1 83 ? -7.466 12.386 4.029 1.00 95.19 83 THR A N 1
ATOM 627 C CA . THR A 1 83 ? -6.985 11.022 3.758 1.00 95.19 83 THR A CA 1
ATOM 628 C C . THR A 1 83 ? -5.882 10.983 2.702 1.00 95.19 83 THR A C 1
ATOM 630 O O . THR A 1 83 ? -5.115 10.019 2.654 1.00 95.19 83 THR A O 1
ATOM 633 N N . HIS A 1 84 ? -5.723 12.034 1.889 1.00 93.88 84 HIS A N 1
ATOM 634 C CA . HIS A 1 84 ? -4.609 12.161 0.943 1.00 93.88 84 HIS A CA 1
ATOM 635 C C . HIS A 1 84 ? -3.247 12.207 1.639 1.00 93.88 84 HIS A C 1
ATOM 637 O O . HIS A 1 84 ? -2.263 11.716 1.096 1.00 93.88 84 HIS A O 1
ATOM 643 N N . SER A 1 85 ? -3.189 12.740 2.861 1.00 92.81 85 SER A N 1
ATOM 644 C CA . SER A 1 85 ? -1.948 12.798 3.639 1.00 92.81 85 SER A CA 1
ATOM 645 C C . SER A 1 85 ? -1.608 11.478 4.341 1.00 92.81 85 SER A C 1
ATOM 647 O O . SER A 1 85 ? -0.518 11.342 4.908 1.00 92.81 85 SER A O 1
ATOM 649 N N . PHE A 1 86 ? -2.529 10.510 4.357 1.00 96.75 86 PHE A N 1
ATOM 650 C CA . PHE A 1 86 ? -2.367 9.268 5.105 1.00 96.75 86 PHE A CA 1
ATOM 651 C C . PHE A 1 86 ? -1.531 8.265 4.314 1.00 96.75 86 PHE A C 1
ATOM 653 O O . PHE A 1 86 ? -1.771 8.030 3.130 1.00 96.75 86 PHE A O 1
ATOM 660 N N . ASP A 1 87 ? -0.551 7.676 4.999 1.00 95.81 87 ASP A N 1
ATOM 661 C CA . ASP A 1 87 ? 0.233 6.564 4.472 1.00 95.81 87 ASP A CA 1
ATOM 662 C C . ASP A 1 87 ? -0.556 5.245 4.539 1.00 95.81 87 ASP A C 1
ATOM 664 O O . ASP A 1 87 ? -1.588 5.147 5.214 1.00 95.81 87 ASP A O 1
ATOM 668 N N . THR A 1 88 ? -0.052 4.212 3.859 1.00 95.38 88 THR A N 1
ATOM 669 C CA . THR A 1 88 ? -0.666 2.875 3.817 1.00 95.38 88 THR A CA 1
ATOM 670 C C . THR A 1 88 ? -0.963 2.343 5.219 1.00 95.38 88 THR A C 1
ATOM 672 O O . THR A 1 88 ? -2.029 1.787 5.468 1.00 95.38 88 THR A O 1
ATOM 675 N N . THR A 1 89 ? -0.036 2.520 6.165 1.00 95.00 89 THR A N 1
ATOM 676 C CA . THR A 1 89 ? -0.172 1.987 7.526 1.00 95.00 89 THR A CA 1
ATOM 677 C C . THR A 1 89 ? -1.291 2.669 8.285 1.00 95.00 89 THR A C 1
ATOM 679 O O . THR A 1 89 ? -2.096 1.985 8.916 1.00 95.00 89 THR A O 1
ATOM 682 N N . LEU A 1 90 ? -1.376 3.992 8.196 1.00 97.56 90 LEU A N 1
ATOM 683 C CA . LEU A 1 90 ? -2.440 4.752 8.826 1.00 97.56 90 LEU A CA 1
ATOM 684 C C . LEU A 1 90 ? -3.807 4.362 8.254 1.00 97.56 90 LEU A C 1
ATOM 686 O O . LEU A 1 90 ? -4.720 4.089 9.027 1.00 97.56 90 LEU A O 1
ATOM 690 N N . LEU A 1 91 ? -3.934 4.238 6.929 1.00 97.75 91 LEU A N 1
ATOM 691 C CA . LEU A 1 91 ? -5.181 3.794 6.293 1.00 97.75 91 LEU A CA 1
ATOM 692 C C . LEU A 1 91 ? -5.609 2.400 6.772 1.00 97.75 91 LEU A C 1
ATOM 694 O O . LEU A 1 91 ? -6.767 2.213 7.140 1.00 97.75 91 LEU A O 1
ATOM 698 N N . MET A 1 92 ? -4.681 1.440 6.852 1.00 95.88 92 MET A N 1
ATOM 699 C CA . MET A 1 92 ? -4.972 0.094 7.370 1.00 95.88 92 MET A CA 1
ATOM 700 C C . MET A 1 92 ? -5.422 0.114 8.835 1.00 95.88 92 MET A C 1
ATOM 702 O O . MET A 1 92 ? -6.330 -0.628 9.212 1.00 95.88 92 MET A O 1
ATOM 706 N N . ILE A 1 93 ? -4.813 0.965 9.669 1.00 96.56 93 ILE A N 1
ATOM 707 C CA . ILE A 1 93 ? -5.221 1.137 11.070 1.00 96.56 93 ILE A CA 1
ATOM 708 C C . ILE A 1 93 ? -6.658 1.663 11.143 1.00 96.56 93 ILE A C 1
ATOM 710 O O . ILE A 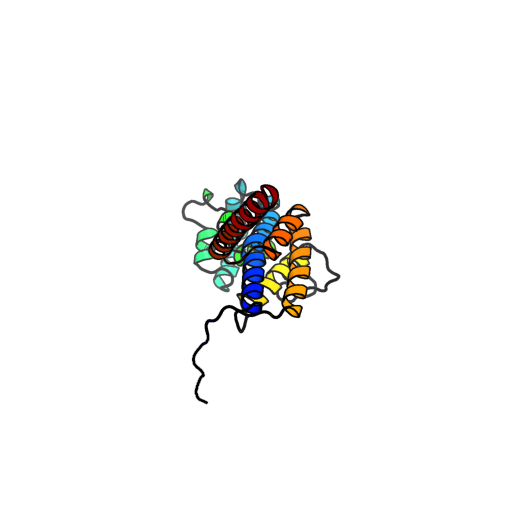1 93 ? -7.454 1.121 11.912 1.00 96.56 93 ILE A O 1
ATOM 714 N N . LEU A 1 94 ? -7.004 2.678 10.348 1.00 97.12 94 LEU A N 1
ATOM 715 C CA . LEU A 1 94 ? -8.354 3.246 10.347 1.00 97.12 94 LEU A CA 1
ATOM 716 C C . LEU A 1 94 ? -9.388 2.236 9.841 1.00 97.12 94 LEU A C 1
ATOM 718 O O . LEU A 1 94 ? -10.398 2.024 10.506 1.00 97.12 94 LEU A O 1
ATOM 722 N N . LEU A 1 95 ? -9.111 1.541 8.734 1.00 96.62 95 LEU A N 1
ATOM 723 C CA . LEU A 1 95 ? -10.000 0.506 8.196 1.00 96.62 95 LEU A CA 1
ATOM 724 C C . LEU A 1 95 ? -10.282 -0.589 9.235 1.00 96.62 95 LEU A C 1
ATOM 726 O O . LEU A 1 95 ? -11.436 -0.895 9.519 1.00 96.62 95 LEU A O 1
ATOM 730 N N . ARG A 1 96 ? -9.238 -1.119 9.880 1.00 94.88 96 ARG A N 1
ATOM 731 C CA . ARG A 1 96 ? -9.371 -2.184 10.886 1.00 94.88 96 ARG A CA 1
ATOM 732 C C . ARG A 1 96 ? -10.181 -1.771 12.117 1.00 94.88 96 ARG A C 1
ATOM 734 O O . ARG A 1 96 ? -10.835 -2.621 12.710 1.00 94.88 96 ARG A O 1
ATOM 741 N N . ASN A 1 97 ? -10.060 -0.522 12.567 1.00 95.12 97 ASN A N 1
ATOM 742 C CA . ASN A 1 97 ? -10.555 -0.129 13.891 1.00 95.12 97 ASN A CA 1
ATOM 743 C C . ASN A 1 97 ? -11.818 0.739 13.850 1.00 95.12 97 ASN A C 1
ATOM 745 O O . ASN A 1 97 ? -12.530 0.780 14.846 1.00 95.12 97 ASN A O 1
ATOM 749 N N . LEU A 1 98 ? -12.087 1.439 12.744 1.00 94.00 98 LEU A N 1
ATOM 750 C CA . LEU A 1 98 ? -13.181 2.416 12.651 1.00 94.00 98 LEU A CA 1
ATOM 751 C C . LEU A 1 98 ? -14.281 1.992 11.667 1.00 94.00 98 LEU A C 1
ATOM 753 O O . LEU A 1 98 ? -15.322 2.636 11.615 1.00 94.00 98 LEU A O 1
ATOM 757 N N . CYS A 1 99 ? -14.076 0.947 10.859 1.00 92.69 99 CYS A N 1
ATOM 758 C CA . CYS A 1 99 ? -15.032 0.553 9.812 1.00 92.69 99 CYS A CA 1
ATOM 759 C C . CYS A 1 99 ? -15.880 -0.679 10.163 1.00 92.69 99 CYS A C 1
ATOM 761 O O . CYS A 1 99 ? -16.602 -1.182 9.311 1.00 92.69 99 CYS A O 1
ATOM 763 N N . GLY A 1 100 ? -15.785 -1.192 11.395 1.00 91.12 100 G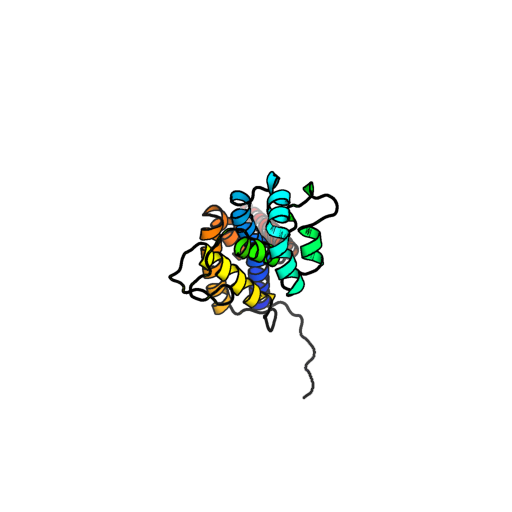LY A N 1
ATOM 764 C CA . GLY A 1 100 ? -16.570 -2.353 11.838 1.00 91.12 100 GLY A CA 1
ATOM 765 C C . GLY A 1 100 ? -16.191 -3.682 11.169 1.00 91.12 100 GLY A C 1
ATOM 766 O O . GLY A 1 100 ? -16.933 -4.653 11.284 1.00 91.12 100 GLY A O 1
ATOM 767 N N . PHE A 1 101 ? -15.049 -3.741 10.481 1.00 93.44 101 PHE A N 1
ATOM 768 C CA . PHE A 1 101 ? -14.572 -4.958 9.834 1.00 93.44 101 PHE A CA 1
ATOM 769 C C . PHE A 1 101 ? -14.180 -6.036 10.844 1.00 93.44 101 PHE A C 1
ATOM 771 O O . PHE A 1 101 ? -13.513 -5.770 11.848 1.00 93.44 101 PHE A O 1
ATOM 778 N N . THR A 1 102 ? -14.548 -7.279 10.537 1.00 93.19 102 THR A N 1
ATOM 779 C CA . THR A 1 102 ? -14.123 -8.448 11.314 1.00 93.19 102 THR A CA 1
ATOM 780 C C . THR A 1 102 ? -12.806 -8.969 10.759 1.00 93.19 102 THR A C 1
ATOM 782 O O . THR A 1 102 ? -12.619 -9.046 9.550 1.00 93.19 102 THR A O 1
ATOM 785 N N . ALA A 1 103 ? -11.866 -9.316 11.638 1.00 93.62 103 ALA A N 1
ATOM 786 C CA . ALA A 1 103 ? -10.594 -9.871 11.195 1.00 93.62 103 ALA A CA 1
ATOM 787 C C . ALA A 1 103 ? -10.816 -11.147 10.357 1.00 93.62 103 ALA A C 1
ATOM 789 O O . ALA A 1 103 ? -11.663 -11.962 10.737 1.00 93.62 103 ALA A O 1
ATOM 790 N N . PRO A 1 104 ? -10.024 -11.372 9.291 1.00 94.25 104 PRO A N 1
ATOM 791 C CA . PRO A 1 104 ? -9.970 -12.675 8.636 1.00 94.25 104 PRO A CA 1
ATOM 792 C C . PRO A 1 104 ? -9.637 -13.780 9.646 1.00 94.25 104 PRO A C 1
ATOM 794 O O . PRO A 1 104 ? -9.056 -13.507 10.700 1.00 94.25 104 PRO A O 1
ATOM 797 N N . LEU A 1 105 ? -9.927 -15.042 9.315 1.00 92.69 105 LEU A N 1
ATOM 798 C CA . LEU A 1 105 ? -9.637 -16.182 10.203 1.00 92.69 105 LEU A CA 1
ATOM 799 C C . LEU A 1 105 ? -8.155 -16.270 10.608 1.00 92.69 105 LEU A C 1
ATOM 801 O O . LEU A 1 105 ? -7.834 -16.688 11.716 1.00 92.69 105 LEU A O 1
ATOM 805 N N . THR A 1 106 ? -7.253 -15.839 9.727 1.00 92.81 106 THR A N 1
ATOM 806 C CA . THR A 1 106 ? -5.801 -15.777 9.960 1.00 92.81 106 THR A CA 1
ATOM 807 C C . THR A 1 106 ? -5.359 -14.533 10.740 1.00 92.81 106 THR A C 1
ATOM 809 O O . THR A 1 106 ? -4.181 -14.386 11.064 1.00 92.81 106 THR A O 1
ATOM 812 N N . GLY A 1 107 ? -6.280 -13.621 11.051 1.00 94.88 107 GLY A N 1
ATOM 813 C CA . GLY A 1 107 ? -5.996 -12.309 11.619 1.00 94.88 107 GLY A CA 1
ATOM 814 C C . GLY A 1 107 ? -5.493 -11.293 10.587 1.00 94.88 107 GLY A C 1
ATOM 815 O O . GLY A 1 107 ? -5.413 -11.556 9.392 1.00 94.88 107 GLY A O 1
ATOM 816 N N . TRP A 1 108 ? -5.138 -10.100 11.070 1.00 94.50 108 TRP A N 1
ATOM 817 C CA . TRP A 1 108 ? -4.689 -8.971 10.239 1.00 94.50 108 TRP A CA 1
ATOM 818 C C . TRP A 1 108 ? -3.189 -8.980 9.914 1.00 94.50 108 TRP A C 1
ATOM 820 O O . TRP A 1 108 ? -2.700 -8.046 9.280 1.00 94.50 108 TRP A O 1
ATOM 830 N N . ASP A 1 109 ? -2.429 -9.927 10.459 1.00 92.06 109 ASP A N 1
ATOM 831 C CA . ASP A 1 109 ? -0.959 -9.924 10.435 1.00 92.06 109 ASP A CA 1
ATOM 832 C C . ASP A 1 109 ? -0.369 -11.104 9.643 1.00 92.06 109 ASP A C 1
ATOM 834 O O . ASP A 1 109 ? 0.824 -11.104 9.352 1.00 92.06 109 ASP A O 1
ATOM 838 N N . ALA A 1 110 ? -1.198 -12.075 9.250 1.00 94.75 110 ALA A N 1
ATOM 839 C CA . ALA A 1 110 ? -0.810 -13.215 8.424 1.00 94.75 110 ALA A CA 1
ATOM 840 C C . ALA A 1 110 ? -1.488 -13.149 7.051 1.00 94.75 110 ALA A C 1
ATOM 842 O O . ALA A 1 110 ? -2.582 -12.597 6.927 1.00 94.75 110 ALA A O 1
ATOM 843 N N . LEU A 1 111 ? -0.842 -13.733 6.036 1.00 96.50 111 LEU A N 1
ATOM 844 C CA . LEU A 1 111 ? -1.392 -13.825 4.686 1.00 96.50 111 LEU A CA 1
ATOM 845 C C . LEU A 1 111 ? -2.682 -14.669 4.704 1.00 96.50 111 LEU A C 1
ATOM 847 O O . LEU A 1 111 ? -2.626 -15.839 5.097 1.00 96.50 111 LEU A O 1
ATOM 851 N N . PRO A 1 112 ? -3.836 -14.111 4.300 1.00 97.12 112 PRO A N 1
ATOM 852 C CA . PRO A 1 112 ? -5.079 -14.871 4.215 1.00 97.12 112 PRO A CA 1
ATOM 853 C C . PRO A 1 112 ? -5.028 -15.968 3.146 1.00 97.12 112 PRO A C 1
ATOM 855 O O . PRO A 1 112 ? -4.293 -15.869 2.164 1.00 97.12 112 PRO A O 1
ATOM 858 N N . ALA A 1 113 ? -5.859 -17.002 3.303 1.00 95.38 113 ALA A N 1
ATOM 859 C CA . ALA A 1 113 ? -5.965 -18.088 2.328 1.00 95.38 113 ALA A CA 1
ATOM 860 C C . ALA A 1 113 ? -6.386 -17.556 0.952 1.00 95.38 113 ALA A C 1
ATOM 862 O O . ALA A 1 113 ? -7.287 -16.731 0.872 1.00 95.38 113 ALA A O 1
ATOM 863 N N . VAL A 1 114 ? -5.804 -18.061 -0.139 1.00 93.88 114 VAL A N 1
ATOM 864 C CA . VAL A 1 114 ? -6.080 -17.593 -1.519 1.00 93.88 114 VAL A CA 1
ATOM 865 C C . VAL A 1 114 ? -7.575 -17.641 -1.882 1.00 93.88 114 VAL A C 1
ATOM 867 O O . VAL A 1 114 ? -8.049 -16.837 -2.675 1.00 93.88 114 VAL A O 1
ATOM 870 N N . THR A 1 115 ? -8.343 -18.539 -1.264 1.00 94.81 115 THR A N 1
ATOM 871 C CA . THR A 1 115 ? -9.793 -18.673 -1.469 1.00 94.81 115 THR A CA 1
ATOM 872 C C . THR A 1 115 ? -10.638 -17.629 -0.732 1.00 94.81 115 THR A C 1
ATOM 874 O O . THR A 1 115 ? -11.820 -17.491 -1.034 1.00 94.81 115 THR A O 1
ATOM 877 N N . ASP A 1 116 ? -10.082 -16.917 0.252 1.00 96.69 116 ASP A N 1
ATOM 878 C CA . ASP A 1 116 ? -10.793 -15.887 1.015 1.00 96.69 116 ASP A CA 1
ATOM 879 C C . ASP A 1 116 ? -10.739 -14.546 0.274 1.00 96.69 116 ASP A C 1
ATOM 881 O O . ASP A 1 116 ? -9.831 -13.744 0.473 1.00 96.69 116 ASP A O 1
ATOM 885 N N . LEU A 1 117 ? -11.703 -14.308 -0.609 1.00 96.31 117 LEU A N 1
ATOM 886 C CA . LEU A 1 117 ? -11.779 -13.094 -1.431 1.00 96.31 117 LEU A CA 1
ATOM 887 C C . LEU A 1 117 ? -12.589 -11.970 -0.757 1.00 96.31 117 LEU A C 1
ATOM 889 O O . LEU A 1 117 ? -13.139 -11.107 -1.442 1.00 96.31 117 LEU A O 1
ATOM 893 N N . SER A 1 118 ? -12.728 -12.005 0.574 1.00 96.75 118 SER A N 1
ATOM 894 C CA . SER A 1 118 ? -13.401 -10.944 1.327 1.00 96.75 118 SER A CA 1
ATOM 895 C C . SER A 1 118 ? -12.608 -9.633 1.304 1.00 96.75 118 SER A C 1
ATOM 897 O O . SER A 1 118 ? -11.385 -9.613 1.133 1.00 96.75 118 SER A O 1
ATOM 899 N N . ARG A 1 119 ? -13.309 -8.514 1.529 1.00 96.25 119 ARG A N 1
ATOM 900 C CA . ARG A 1 119 ? -12.696 -7.178 1.609 1.00 96.25 119 ARG A CA 1
ATOM 901 C C . ARG A 1 119 ? -11.648 -7.129 2.722 1.00 96.25 119 ARG A C 1
ATOM 903 O O . ARG A 1 119 ? -10.579 -6.552 2.551 1.00 96.25 119 ARG A O 1
ATOM 910 N N . GLU A 1 120 ? -11.957 -7.730 3.862 1.00 96.69 120 GLU A N 1
ATOM 911 C CA . GLU A 1 120 ? -11.104 -7.783 5.043 1.00 96.69 120 GLU A CA 1
ATOM 912 C C . GLU A 1 120 ? -9.839 -8.598 4.782 1.00 96.69 120 GLU A C 1
ATOM 914 O O . GLU A 1 120 ? -8.744 -8.170 5.163 1.00 96.69 120 GLU A O 1
ATOM 919 N N . ALA A 1 121 ? -9.967 -9.725 4.077 1.00 97.62 121 ALA A N 1
ATOM 920 C CA . ALA A 1 121 ? -8.820 -10.502 3.633 1.00 97.62 121 ALA A CA 1
ATOM 921 C C . ALA A 1 121 ? -7.960 -9.706 2.645 1.00 97.62 121 ALA A C 1
ATOM 923 O O . ALA A 1 121 ? -6.742 -9.673 2.791 1.00 97.62 121 ALA A O 1
ATOM 924 N N . ASP A 1 122 ? -8.558 -8.980 1.703 1.00 97.94 122 ASP A N 1
ATOM 925 C CA . ASP A 1 122 ? -7.798 -8.154 0.762 1.00 97.94 122 ASP A CA 1
ATOM 926 C C . ASP A 1 122 ? -7.060 -6.988 1.443 1.00 97.94 122 ASP A C 1
ATOM 928 O O . ASP A 1 122 ? -5.893 -6.732 1.141 1.00 97.94 122 ASP A O 1
ATOM 932 N N . ILE A 1 123 ? -7.665 -6.338 2.443 1.00 97.75 123 ILE A N 1
ATOM 933 C CA . ILE A 1 123 ? -6.972 -5.337 3.277 1.00 97.75 123 ILE A CA 1
ATOM 934 C C . ILE A 1 123 ? -5.783 -5.980 4.016 1.00 97.75 123 ILE A C 1
ATOM 936 O O . ILE A 1 123 ? -4.694 -5.398 4.075 1.00 97.75 123 ILE A O 1
ATOM 940 N N . ALA A 1 124 ? -5.960 -7.187 4.564 1.00 97.50 124 ALA A N 1
ATOM 941 C CA . ALA A 1 124 ? -4.884 -7.925 5.224 1.00 97.50 124 ALA A CA 1
ATOM 942 C C . ALA A 1 124 ? -3.777 -8.367 4.243 1.00 97.50 124 ALA A C 1
ATOM 944 O O . ALA A 1 124 ? -2.599 -8.294 4.601 1.00 97.50 124 ALA A O 1
ATOM 945 N N . ARG A 1 125 ? -4.110 -8.738 2.998 1.00 98.06 125 ARG A N 1
ATOM 946 C CA . ARG A 1 125 ? -3.132 -9.042 1.934 1.00 98.06 125 ARG A CA 1
ATOM 947 C C . ARG A 1 125 ? -2.264 -7.839 1.601 1.00 98.06 125 ARG A C 1
ATOM 949 O O . ARG A 1 125 ? -1.041 -7.967 1.603 1.00 98.06 125 ARG A O 1
ATOM 956 N N . VAL A 1 126 ? -2.859 -6.660 1.391 1.00 97.69 126 VAL A N 1
ATOM 957 C CA . VAL A 1 126 ? -2.092 -5.425 1.125 1.00 97.69 126 VAL A CA 1
ATOM 958 C C . VAL A 1 126 ? -1.100 -5.157 2.257 1.00 97.69 126 VAL A C 1
ATOM 960 O O . VAL A 1 126 ? 0.074 -4.875 2.005 1.00 97.69 126 VAL A O 1
ATOM 963 N N . LYS A 1 127 ? -1.537 -5.318 3.512 1.00 95.81 127 LYS A N 1
ATOM 964 C CA . LYS A 1 127 ? -0.656 -5.192 4.678 1.00 95.81 127 LYS A CA 1
ATOM 965 C C . LYS A 1 127 ? 0.490 -6.193 4.654 1.00 95.81 127 LYS A C 1
ATOM 967 O O . LYS A 1 127 ? 1.640 -5.810 4.873 1.00 95.81 127 LYS A O 1
ATOM 972 N N . TYR A 1 128 ? 0.168 -7.462 4.424 1.00 97.25 128 TYR A N 1
ATOM 973 C CA . TYR A 1 128 ? 1.138 -8.544 4.395 1.00 97.25 128 TYR A CA 1
ATOM 974 C C . TYR A 1 128 ? 2.214 -8.289 3.336 1.00 97.25 128 TYR A C 1
ATOM 976 O O . TYR A 1 128 ? 3.403 -8.322 3.658 1.00 97.25 128 TYR A O 1
ATOM 984 N N . PHE A 1 129 ? 1.820 -7.951 2.106 1.00 97.69 129 PHE A N 1
ATOM 985 C CA . PHE A 1 129 ? 2.768 -7.676 1.028 1.00 97.69 129 PHE A CA 1
ATOM 986 C C . PHE A 1 129 ? 3.591 -6.418 1.290 1.00 97.69 129 PHE A C 1
ATOM 988 O O . PHE A 1 129 ? 4.808 -6.464 1.148 1.00 97.69 129 PHE A O 1
ATOM 995 N N . ARG A 1 130 ? 2.986 -5.326 1.775 1.00 96.31 130 ARG A N 1
ATOM 996 C CA . ARG A 1 130 ? 3.723 -4.113 2.174 1.00 96.31 130 ARG A CA 1
ATOM 997 C C . ARG A 1 130 ? 4.763 -4.415 3.250 1.00 96.31 130 ARG A C 1
ATOM 999 O O . ARG A 1 130 ? 5.880 -3.910 3.183 1.00 96.31 130 ARG A O 1
ATOM 1006 N N . ASN A 1 131 ? 4.429 -5.224 4.250 1.00 95.12 131 ASN A N 1
ATOM 1007 C CA . ASN A 1 131 ? 5.388 -5.596 5.288 1.00 95.12 131 ASN A CA 1
ATOM 1008 C C . ASN A 1 131 ? 6.483 -6.513 4.741 1.00 95.12 131 ASN A C 1
ATOM 1010 O O . ASN A 1 131 ? 7.651 -6.289 5.032 1.00 95.12 131 ASN A O 1
ATOM 1014 N N . THR A 1 132 ? 6.123 -7.488 3.914 1.00 95.25 132 THR A N 1
ATOM 1015 C CA . THR A 1 132 ? 7.066 -8.437 3.308 1.00 95.25 132 THR A CA 1
ATOM 1016 C C . THR A 1 132 ? 8.046 -7.751 2.355 1.00 95.25 132 THR A C 1
ATOM 1018 O O . THR A 1 132 ? 9.237 -8.038 2.399 1.00 95.25 132 THR A O 1
ATOM 1021 N N . VAL A 1 133 ? 7.560 -6.835 1.515 1.00 95.94 133 VAL A N 1
ATOM 1022 C CA . VAL A 1 133 ? 8.362 -6.142 0.498 1.00 95.94 133 VAL A CA 1
ATOM 1023 C C . VAL A 1 133 ? 9.083 -4.928 1.080 1.00 95.94 133 VAL A C 1
ATOM 1025 O O . VAL A 1 133 ? 10.243 -4.730 0.768 1.00 95.94 133 VAL A O 1
ATOM 1028 N N . ASN A 1 134 ? 8.463 -4.122 1.945 1.00 91.00 134 ASN A N 1
ATOM 1029 C CA . ASN A 1 134 ? 9.079 -2.865 2.399 1.00 91.00 134 ASN A CA 1
ATOM 1030 C C . ASN A 1 134 ? 9.551 -2.918 3.858 1.00 91.00 134 ASN A C 1
ATOM 1032 O O . ASN A 1 134 ? 10.519 -2.258 4.218 1.00 91.00 134 ASN A O 1
ATOM 1036 N N . GLY A 1 135 ? 8.825 -3.620 4.733 1.00 88.75 135 GLY A N 1
ATOM 1037 C CA . GLY A 1 135 ? 9.070 -3.596 6.183 1.00 88.75 135 GLY A CA 1
ATOM 1038 C C . GLY A 1 135 ? 10.105 -4.609 6.671 1.00 88.75 135 GLY A C 1
ATOM 1039 O O . GLY A 1 135 ? 10.765 -4.371 7.681 1.00 88.75 135 GLY A O 1
ATOM 1040 N N . HIS A 1 136 ? 10.232 -5.731 5.967 1.00 92.25 136 HIS A N 1
ATOM 1041 C CA . HIS A 1 136 ? 11.031 -6.889 6.369 1.00 92.25 136 HIS A CA 1
ATOM 1042 C C . HIS A 1 136 ? 11.879 -7.450 5.222 1.00 92.25 136 HIS A C 1
ATOM 1044 O O . HIS A 1 136 ? 12.341 -8.585 5.304 1.00 92.25 136 HIS A O 1
ATOM 1050 N N . ALA A 1 137 ? 12.087 -6.676 4.154 1.00 93.62 137 ALA A N 1
ATOM 1051 C CA . ALA A 1 137 ? 12.996 -7.081 3.095 1.00 93.62 137 ALA A CA 1
ATOM 1052 C C . ALA A 1 137 ? 14.441 -7.113 3.609 1.00 93.62 137 ALA A C 1
ATOM 1054 O O . ALA A 1 137 ? 14.935 -6.144 4.183 1.00 93.62 137 ALA A O 1
ATOM 1055 N N . GLU A 1 138 ? 15.119 -8.237 3.382 1.00 91.94 138 GLU A N 1
ATOM 1056 C CA . GLU A 1 138 ? 16.535 -8.416 3.725 1.00 91.94 138 GLU A CA 1
ATOM 1057 C C . GLU A 1 138 ? 17.457 -7.673 2.749 1.00 91.94 138 GLU A C 1
ATOM 1059 O O . GLU A 1 138 ? 18.558 -7.258 3.106 1.00 91.94 138 GLU A O 1
ATOM 1064 N N . ASN A 1 139 ? 17.001 -7.498 1.509 1.00 91.50 139 ASN A N 1
ATOM 1065 C CA . ASN A 1 139 ? 17.685 -6.765 0.457 1.00 91.50 139 ASN A CA 1
ATOM 1066 C C . ASN A 1 139 ? 16.665 -6.137 -0.508 1.00 91.50 139 ASN A C 1
ATOM 1068 O O . ASN A 1 139 ? 15.498 -6.521 -0.555 1.00 91.50 139 ASN A O 1
ATOM 1072 N N . ALA A 1 140 ? 17.114 -5.157 -1.289 1.00 94.50 140 ALA A N 1
ATOM 1073 C CA . ALA A 1 140 ? 16.299 -4.496 -2.305 1.00 94.50 140 ALA A CA 1
ATOM 1074 C C . ALA A 1 140 ? 16.306 -5.286 -3.627 1.00 94.50 140 ALA A C 1
ATOM 1076 O O . ALA A 1 140 ? 16.642 -4.737 -4.673 1.00 94.50 140 ALA A O 1
ATOM 1077 N N . SER A 1 141 ? 16.023 -6.591 -3.575 1.00 94.88 141 SER A N 1
ATOM 1078 C CA . SER A 1 141 ? 16.111 -7.499 -4.721 1.00 94.88 141 SER A CA 1
ATOM 1079 C C . SER A 1 141 ? 15.030 -8.579 -4.654 1.00 94.88 141 SER A C 1
ATOM 1081 O O . SER A 1 141 ? 14.805 -9.186 -3.608 1.00 94.88 141 SER A O 1
ATOM 1083 N N . VAL A 1 142 ? 14.329 -8.809 -5.766 1.00 97.44 142 VAL A N 1
ATOM 1084 C CA . VAL A 1 142 ? 13.301 -9.853 -5.889 1.00 97.44 142 VAL A CA 1
ATOM 1085 C C . VAL A 1 142 ? 13.480 -10.588 -7.214 1.00 97.44 142 VAL A C 1
ATOM 1087 O O . VAL A 1 142 ? 13.411 -9.975 -8.282 1.00 97.44 142 VAL A O 1
ATOM 1090 N N . ASP A 1 143 ? 13.690 -11.902 -7.143 1.00 97.31 143 ASP A N 1
ATOM 1091 C CA . ASP A 1 143 ? 13.796 -12.758 -8.324 1.00 97.31 143 ASP A CA 1
ATOM 1092 C C . ASP A 1 143 ? 12.494 -12.786 -9.141 1.00 97.31 143 ASP A C 1
ATOM 1094 O O . ASP A 1 143 ? 11.414 -12.450 -8.655 1.00 97.31 143 ASP A O 1
ATOM 1098 N N . ASP A 1 144 ? 12.594 -13.194 -10.404 1.00 97.81 144 ASP A N 1
ATOM 1099 C CA . ASP A 1 144 ? 11.463 -13.168 -11.333 1.00 97.81 144 ASP A CA 1
ATOM 1100 C C . ASP A 1 144 ? 10.289 -14.055 -10.898 1.00 97.81 144 ASP A C 1
ATOM 1102 O O . ASP A 1 144 ? 9.136 -13.697 -11.145 1.00 97.81 144 ASP A O 1
ATOM 1106 N N . VAL A 1 145 ? 10.547 -15.204 -10.266 1.00 98.12 145 VAL A N 1
ATOM 1107 C CA . VAL A 1 145 ? 9.483 -16.132 -9.851 1.00 98.12 145 VAL A CA 1
ATOM 1108 C C . VAL A 1 145 ? 8.654 -15.470 -8.758 1.00 98.12 145 VAL A C 1
ATOM 1110 O O . VAL A 1 145 ? 7.448 -15.277 -8.925 1.00 98.12 145 VAL A O 1
ATOM 1113 N N . LYS A 1 146 ? 9.323 -15.009 -7.701 1.00 97.38 146 LYS A N 1
ATOM 1114 C CA . LYS A 1 146 ? 8.692 -14.323 -6.574 1.00 97.38 146 LYS A CA 1
ATOM 1115 C C . LYS A 1 146 ? 8.044 -13.006 -6.990 1.00 97.38 146 LYS A C 1
ATOM 1117 O O . LYS A 1 146 ? 6.954 -12.681 -6.523 1.00 97.38 146 LYS A O 1
ATOM 1122 N N . PHE A 1 147 ? 8.682 -12.258 -7.891 1.00 98.12 147 PHE A N 1
ATOM 1123 C CA . PHE A 1 147 ? 8.109 -11.038 -8.453 1.00 98.12 147 PHE A CA 1
ATOM 1124 C C . PHE A 1 147 ? 6.782 -11.327 -9.151 1.00 98.12 147 PHE A C 1
ATOM 1126 O O . PHE A 1 147 ? 5.799 -10.646 -8.877 1.00 98.12 147 PHE A O 1
ATOM 1133 N N . ASN A 1 148 ? 6.728 -12.341 -10.017 1.00 98.19 148 ASN A N 1
ATOM 1134 C CA . ASN A 1 148 ? 5.514 -12.680 -10.753 1.00 98.19 148 ASN A CA 1
ATOM 1135 C C . ASN A 1 148 ? 4.389 -13.163 -9.828 1.00 98.19 148 ASN A C 1
ATOM 1137 O O . ASN A 1 148 ? 3.245 -12.749 -10.015 1.00 98.19 148 ASN A O 1
ATOM 1141 N N . GLU A 1 149 ? 4.709 -13.989 -8.830 1.00 97.62 149 GLU A N 1
ATOM 1142 C CA . GLU A 1 149 ? 3.748 -14.450 -7.821 1.00 97.62 149 GLU A CA 1
ATOM 1143 C C . GLU A 1 149 ? 3.161 -13.275 -7.031 1.00 97.62 149 GLU A C 1
ATOM 1145 O O . GLU A 1 149 ? 1.942 -13.107 -6.975 1.00 97.62 149 GLU A O 1
ATOM 1150 N N . TYR A 1 150 ? 4.023 -12.414 -6.480 1.00 98.00 150 TYR A N 1
ATOM 1151 C CA . TYR A 1 150 ? 3.590 -11.253 -5.702 1.00 98.00 150 TYR A CA 1
ATOM 1152 C C . TYR A 1 150 ? 2.813 -10.266 -6.563 1.00 98.00 150 TYR A C 1
ATOM 1154 O O . TYR A 1 150 ? 1.781 -9.756 -6.136 1.00 98.00 150 TYR A O 1
ATOM 1162 N N . TRP A 1 151 ? 3.283 -10.003 -7.781 1.00 98.50 151 TRP A N 1
ATOM 1163 C CA . TRP A 1 151 ? 2.629 -9.072 -8.689 1.00 98.50 151 TRP A CA 1
ATOM 1164 C C . TRP A 1 151 ? 1.196 -9.492 -8.997 1.00 98.50 151 TRP A C 1
ATOM 1166 O O . TRP A 1 151 ? 0.300 -8.653 -8.951 1.00 98.50 151 TRP A O 1
ATOM 1176 N N . LEU A 1 152 ? 0.971 -10.773 -9.305 1.00 97.81 152 LEU A N 1
ATOM 1177 C CA . LEU A 1 152 ? -0.360 -11.288 -9.622 1.00 97.81 152 LEU A CA 1
ATOM 1178 C C . LEU A 1 152 ? -1.302 -11.199 -8.417 1.00 97.81 152 LEU A C 1
ATOM 1180 O O . LEU A 1 152 ? -2.399 -10.661 -8.554 1.00 97.81 152 LEU A O 1
ATOM 1184 N N . ASP A 1 153 ? -0.862 -11.642 -7.236 1.00 97.94 153 ASP A N 1
ATOM 1185 C CA . ASP A 1 153 ? -1.700 -11.602 -6.029 1.00 97.94 153 ASP A CA 1
ATOM 1186 C C . ASP A 1 153 ? -2.031 -10.155 -5.623 1.00 97.94 153 ASP A C 1
ATOM 1188 O O . ASP A 1 153 ? -3.196 -9.803 -5.406 1.00 97.94 153 ASP A O 1
ATOM 1192 N N . ILE A 1 154 ? -1.028 -9.268 -5.617 1.00 98.31 154 ILE A N 1
ATOM 1193 C CA . ILE A 1 154 ? -1.235 -7.847 -5.315 1.00 98.31 154 ILE A CA 1
ATOM 1194 C C . ILE A 1 154 ? -2.168 -7.224 -6.354 1.00 98.31 154 ILE A C 1
ATOM 1196 O O . ILE A 1 154 ? -3.118 -6.546 -5.972 1.00 98.31 154 ILE A O 1
ATOM 1200 N N . ARG A 1 155 ? -1.955 -7.463 -7.652 1.00 98.06 155 ARG A N 1
ATOM 1201 C CA . ARG A 1 155 ? -2.819 -6.930 -8.713 1.00 98.06 155 ARG A CA 1
ATOM 1202 C C . ARG A 1 155 ? -4.271 -7.339 -8.503 1.00 98.06 155 ARG A C 1
ATOM 1204 O O . ARG A 1 155 ? -5.144 -6.473 -8.485 1.00 98.06 155 ARG A O 1
ATOM 1211 N N . ASP A 1 156 ? -4.531 -8.628 -8.328 1.00 97.81 156 ASP A N 1
ATOM 1212 C CA . ASP A 1 156 ? -5.894 -9.136 -8.189 1.00 97.81 156 ASP A CA 1
ATOM 1213 C C . ASP A 1 156 ? -6.550 -8.623 -6.900 1.00 97.81 156 ASP A C 1
ATOM 1215 O O . ASP A 1 156 ? -7.724 -8.249 -6.907 1.00 97.81 156 ASP A O 1
ATOM 1219 N N . THR A 1 157 ? -5.780 -8.522 -5.815 1.00 98.31 157 THR A N 1
ATOM 1220 C CA . THR A 1 157 ? -6.203 -7.901 -4.552 1.00 98.31 157 THR A CA 1
ATOM 1221 C C . THR A 1 157 ? -6.592 -6.432 -4.744 1.00 98.31 157 THR A C 1
ATOM 1223 O O . THR A 1 157 ? -7.665 -6.007 -4.313 1.00 98.31 157 THR A O 1
ATOM 1226 N N . LEU A 1 158 ? -5.758 -5.639 -5.419 1.00 98.25 158 LEU A N 1
ATOM 1227 C CA . LEU A 1 158 ? -6.020 -4.214 -5.637 1.00 98.25 158 LEU A CA 1
ATOM 1228 C C . LEU A 1 158 ? -7.195 -3.978 -6.589 1.00 98.25 158 LEU A C 1
ATOM 1230 O O . LEU A 1 158 ? -7.981 -3.063 -6.357 1.00 98.25 158 LEU A O 1
ATOM 1234 N N . VAL A 1 159 ? -7.373 -4.827 -7.603 1.00 97.88 159 VAL A N 1
ATOM 1235 C CA . VAL A 1 159 ? -8.543 -4.784 -8.492 1.00 97.88 159 VAL A CA 1
ATOM 1236 C C . VAL A 1 159 ? -9.832 -5.125 -7.739 1.00 97.88 159 VAL A C 1
ATOM 1238 O O . VAL A 1 159 ? -10.854 -4.483 -7.974 1.00 97.88 159 VAL A O 1
ATOM 1241 N N . ARG A 1 160 ? -9.813 -6.084 -6.803 1.00 97.50 160 ARG A N 1
ATOM 1242 C CA . ARG A 1 160 ? -10.986 -6.373 -5.957 1.00 97.50 160 ARG A CA 1
ATOM 1243 C C . ARG A 1 160 ? -11.320 -5.227 -4.999 1.00 97.50 160 ARG A C 1
ATOM 1245 O O . ARG A 1 160 ? -12.499 -4.947 -4.791 1.00 97.50 160 ARG A O 1
ATOM 1252 N N . LEU A 1 161 ? -10.312 -4.546 -4.445 1.00 95.81 161 LEU A N 1
ATOM 1253 C CA . LEU A 1 161 ? -10.514 -3.410 -3.533 1.00 95.81 161 LEU A CA 1
ATOM 1254 C C . LEU A 1 161 ? -10.963 -2.129 -4.248 1.00 95.81 161 LEU A C 1
ATOM 1256 O O . LEU A 1 161 ? -11.927 -1.498 -3.816 1.00 95.81 161 LEU A O 1
ATOM 1260 N N . GLY A 1 162 ? -10.241 -1.735 -5.298 1.00 92.12 162 GLY A N 1
ATOM 1261 C CA . GLY A 1 162 ? -10.397 -0.453 -5.993 1.00 92.12 162 GLY A CA 1
ATOM 1262 C C . GLY A 1 162 ? -11.238 -0.515 -7.271 1.00 92.12 162 GLY A C 1
ATOM 1263 O O . GLY A 1 162 ? -11.638 0.521 -7.798 1.00 92.12 162 GLY A O 1
ATOM 1264 N N . GLY A 1 163 ? -11.545 -1.716 -7.763 1.00 93.44 163 GLY A N 1
ATOM 1265 C CA . GLY A 1 163 ? -12.329 -1.946 -8.973 1.00 93.44 163 GLY A CA 1
ATOM 1266 C C . GLY A 1 163 ? -11.490 -2.199 -10.229 1.00 93.44 163 GLY A C 1
ATOM 1267 O O . GLY A 1 163 ? -10.265 -2.082 -10.253 1.00 93.44 163 GLY A O 1
ATOM 1268 N N . VAL A 1 164 ? -12.181 -2.544 -11.320 1.00 92.38 164 VAL A N 1
ATOM 1269 C CA . VAL A 1 164 ? -11.571 -2.977 -12.594 1.00 92.38 164 VAL A CA 1
ATOM 1270 C C . VAL A 1 164 ? -10.679 -1.925 -13.256 1.00 92.38 164 VAL A C 1
ATOM 1272 O O . VAL A 1 164 ? -9.775 -2.279 -14.009 1.00 92.38 164 VAL A O 1
ATOM 1275 N N . THR A 1 165 ? -10.890 -0.642 -12.954 1.00 92.44 165 THR A N 1
ATOM 1276 C CA . THR A 1 165 ? -10.099 0.476 -13.493 1.00 92.44 165 THR A CA 1
ATOM 1277 C C . THR A 1 165 ? -8.640 0.437 -13.043 1.00 92.44 165 THR A C 1
ATOM 1279 O O . THR A 1 165 ? -7.773 0.929 -13.761 1.00 92.44 165 THR A O 1
ATOM 1282 N N . TYR A 1 166 ? -8.343 -0.202 -11.908 1.00 96.44 166 TYR A N 1
ATOM 1283 C CA . TYR A 1 166 ? -6.977 -0.374 -11.414 1.00 96.44 166 TYR A CA 1
ATOM 1284 C C . TYR A 1 166 ? -6.151 -1.319 -12.284 1.00 96.44 166 TYR A C 1
ATOM 1286 O O . TYR A 1 166 ? -4.934 -1.171 -12.347 1.00 96.44 166 TYR A O 1
ATOM 1294 N N . GLY A 1 167 ? -6.792 -2.275 -12.965 1.00 95.81 167 GLY A N 1
ATOM 1295 C CA . GLY A 1 167 ? -6.093 -3.305 -13.732 1.00 95.81 167 GLY A CA 1
ATOM 1296 C C . GLY A 1 167 ? -5.173 -2.712 -14.796 1.00 95.81 167 GLY A C 1
ATOM 1297 O O . GLY A 1 167 ? -4.003 -3.072 -14.845 1.00 95.81 167 GLY A O 1
ATOM 1298 N N . ALA A 1 168 ? -5.677 -1.750 -15.576 1.00 93.75 168 ALA A N 1
ATOM 1299 C CA . ALA A 1 168 ? -4.902 -1.092 -16.628 1.00 93.75 168 ALA A CA 1
ATOM 1300 C C . ALA A 1 168 ? -3.699 -0.321 -16.062 1.00 93.75 168 ALA A C 1
ATOM 1302 O O . ALA A 1 168 ? -2.574 -0.560 -16.481 1.00 93.75 168 ALA A O 1
ATOM 1303 N N . ALA A 1 169 ? -3.916 0.516 -15.041 1.00 93.69 169 ALA A N 1
ATOM 1304 C CA . ALA A 1 169 ? -2.843 1.296 -14.422 1.00 93.69 169 ALA A CA 1
ATOM 1305 C C . ALA A 1 169 ? -1.742 0.409 -13.809 1.00 93.69 169 ALA A C 1
ATOM 1307 O O . ALA A 1 169 ? -0.558 0.733 -13.888 1.00 93.69 169 ALA A O 1
ATOM 1308 N N . ILE A 1 170 ? -2.119 -0.729 -13.217 1.00 97.12 170 ILE A N 1
ATOM 1309 C CA . ILE A 1 170 ? -1.158 -1.711 -12.704 1.00 97.12 170 ILE A CA 1
ATOM 1310 C C . ILE A 1 170 ? -0.413 -2.373 -13.869 1.00 97.12 170 ILE A C 1
ATOM 1312 O O . ILE A 1 170 ? 0.809 -2.477 -13.834 1.00 97.12 170 ILE A O 1
ATOM 1316 N N . ASP A 1 171 ? -1.115 -2.809 -14.913 1.00 94.94 171 ASP A N 1
ATOM 1317 C CA . ASP A 1 171 ? -0.491 -3.472 -16.062 1.00 94.94 171 ASP A CA 1
ATOM 1318 C C . ASP A 1 171 ? 0.482 -2.550 -16.818 1.00 94.94 171 ASP A C 1
ATOM 1320 O O . ASP A 1 171 ? 1.508 -3.030 -17.314 1.00 94.94 171 ASP A O 1
ATOM 1324 N N . ASP A 1 172 ? 0.208 -1.245 -16.844 1.00 93.62 172 ASP A N 1
ATOM 1325 C CA . ASP A 1 172 ? 1.101 -0.218 -17.386 1.00 93.62 172 ASP A CA 1
ATOM 1326 C C . ASP A 1 172 ? 2.340 -0.030 -16.497 1.00 93.62 172 ASP A C 1
ATOM 1328 O O . ASP A 1 172 ? 3.465 -0.113 -16.996 1.00 93.62 172 ASP A O 1
ATOM 1332 N N . LEU A 1 173 ? 2.168 0.081 -15.171 1.00 94.81 173 LEU A N 1
ATOM 1333 C CA . LEU A 1 173 ? 3.284 0.163 -14.212 1.00 94.81 173 LEU A CA 1
ATOM 1334 C C . LEU A 1 173 ? 4.249 -1.028 -14.336 1.00 94.81 173 LEU A C 1
ATOM 1336 O O . LEU A 1 173 ? 5.456 -0.890 -14.131 1.00 94.81 173 LEU A O 1
ATOM 1340 N N . ARG A 1 174 ? 3.744 -2.219 -14.680 1.00 94.69 174 ARG A N 1
ATOM 1341 C CA . ARG A 1 174 ? 4.598 -3.403 -14.873 1.00 94.69 174 ARG A CA 1
ATOM 1342 C C . ARG A 1 174 ? 5.601 -3.220 -16.015 1.00 94.69 174 ARG A C 1
ATOM 1344 O O . ARG A 1 174 ? 6.685 -3.803 -15.966 1.00 94.69 174 ARG A O 1
ATOM 1351 N N . LYS A 1 175 ? 5.207 -2.480 -17.052 1.00 90.88 175 LYS A N 1
ATOM 1352 C CA . LYS A 1 175 ? 5.953 -2.308 -18.306 1.00 90.88 175 LYS A CA 1
ATOM 1353 C C . LYS A 1 175 ? 6.781 -1.029 -18.330 1.00 90.88 175 LYS A C 1
ATOM 1355 O O . LYS A 1 175 ? 7.734 -0.975 -19.095 1.00 90.88 175 LYS A O 1
ATOM 1360 N N . GLU A 1 176 ? 6.428 -0.049 -17.501 1.00 89.44 176 GLU A N 1
ATOM 1361 C CA . GLU A 1 176 ? 7.100 1.248 -17.412 1.00 89.44 176 GLU A CA 1
ATOM 1362 C C . GLU A 1 176 ? 8.624 1.092 -17.237 1.00 89.44 176 GLU A C 1
ATOM 1364 O O . GLU A 1 176 ? 9.105 0.228 -16.474 1.00 89.44 176 GLU A O 1
ATOM 1369 N N . CYS A 1 177 ? 9.384 1.923 -17.959 1.00 87.44 177 CYS A N 1
ATOM 1370 C CA . CYS A 1 177 ? 10.813 2.067 -17.730 1.00 87.44 177 CYS A CA 1
ATOM 1371 C C . CYS A 1 177 ? 11.039 2.713 -16.360 1.00 87.44 177 CYS A C 1
ATOM 1373 O O . CYS A 1 177 ? 10.370 3.667 -15.978 1.00 87.44 177 CYS A O 1
ATOM 1375 N N . MET A 1 178 ? 12.002 2.191 -15.601 1.00 88.75 178 MET A N 1
ATOM 1376 C CA . MET A 1 178 ? 12.363 2.786 -14.309 1.00 88.75 178 MET A CA 1
ATOM 1377 C C . MET A 1 178 ? 13.326 3.976 -14.454 1.00 88.75 178 MET A C 1
ATOM 1379 O O . MET A 1 178 ? 13.653 4.601 -13.448 1.00 88.75 178 MET A O 1
ATOM 1383 N N . ASP A 1 179 ? 13.770 4.266 -15.681 1.00 90.50 179 ASP A N 1
ATOM 1384 C CA . ASP A 1 179 ? 14.635 5.386 -16.048 1.00 90.50 179 ASP A CA 1
ATOM 1385 C C . ASP A 1 179 ? 14.086 6.055 -17.327 1.00 90.50 179 ASP A C 1
ATOM 1387 O O . ASP A 1 179 ? 14.416 5.631 -18.441 1.00 90.50 179 ASP A O 1
ATOM 1391 N N . PRO A 1 180 ? 13.182 7.043 -17.184 1.00 89.12 180 PRO A N 1
ATOM 1392 C CA . PRO A 1 180 ? 12.559 7.699 -18.330 1.00 89.12 180 PRO A CA 1
ATOM 1393 C C . PRO A 1 180 ? 13.570 8.498 -19.163 1.00 89.12 180 PRO A C 1
ATOM 1395 O O . PRO A 1 180 ? 13.422 8.572 -20.376 1.00 89.12 180 PRO A O 1
ATOM 1398 N N . GLU A 1 181 ? 14.634 9.029 -18.552 1.00 91.19 181 GLU A N 1
ATOM 1399 C CA . GLU A 1 181 ? 15.678 9.770 -19.274 1.00 91.19 181 GLU A CA 1
ATOM 1400 C C . GLU A 1 181 ? 16.462 8.843 -20.211 1.00 91.19 181 GLU A C 1
ATOM 1402 O O . GLU A 1 181 ? 16.746 9.198 -21.358 1.00 91.19 181 GLU A O 1
ATOM 1407 N N . ALA A 1 182 ? 16.777 7.627 -19.752 1.00 89.38 182 ALA A N 1
ATOM 1408 C CA . ALA A 1 182 ? 17.399 6.617 -20.601 1.00 89.38 182 ALA A CA 1
ATOM 1409 C C . ALA A 1 182 ? 16.465 6.162 -21.732 1.00 89.38 182 ALA A C 1
ATOM 1411 O O . ALA A 1 182 ? 16.919 5.997 -22.864 1.00 89.38 182 ALA A O 1
ATOM 1412 N N . GLU A 1 183 ? 15.174 5.959 -21.447 1.00 89.94 183 GLU A N 1
ATOM 1413 C CA . GLU A 1 183 ? 14.181 5.605 -22.469 1.00 89.94 183 GLU A CA 1
ATOM 1414 C C . GLU A 1 183 ? 14.090 6.684 -23.555 1.00 89.94 183 GLU A C 1
ATOM 1416 O O . GLU A 1 183 ? 14.229 6.362 -24.737 1.00 89.94 183 GLU A O 1
ATOM 1421 N N . ASP A 1 184 ? 13.954 7.951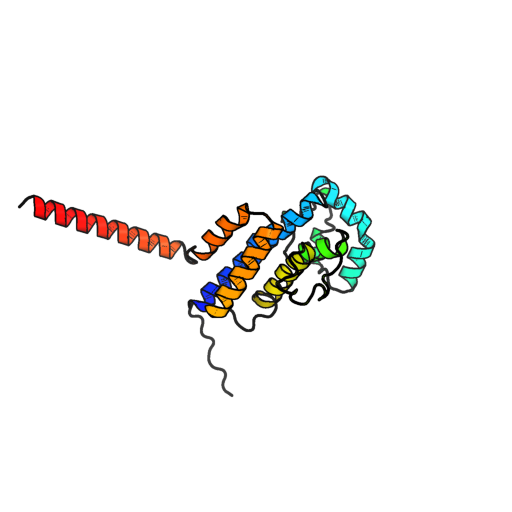 -23.161 1.00 92.25 184 ASP A N 1
ATOM 1422 C CA . ASP A 1 184 ? 13.904 9.093 -24.077 1.00 92.25 184 ASP A CA 1
ATOM 1423 C C . ASP A 1 184 ? 15.167 9.171 -24.946 1.00 92.25 184 ASP A C 1
ATOM 1425 O O . ASP A 1 184 ? 15.076 9.317 -26.168 1.00 92.25 184 ASP A O 1
ATOM 1429 N N . HIS A 1 185 ? 16.346 8.988 -24.343 1.00 93.56 185 HIS A N 1
ATOM 1430 C CA . HIS A 1 185 ? 17.616 8.989 -25.067 1.00 93.56 185 HIS A CA 1
ATOM 1431 C C . HIS A 1 185 ? 17.695 7.878 -26.127 1.00 93.56 185 HIS A C 1
ATOM 1433 O O . HIS A 1 185 ? 18.082 8.127 -27.272 1.00 93.56 185 HIS A O 1
ATOM 1439 N N . TYR A 1 186 ? 17.309 6.645 -25.784 1.00 92.06 186 TYR A N 1
ATOM 1440 C CA . TYR A 1 186 ? 17.305 5.545 -26.755 1.00 92.06 186 TYR A CA 1
ATOM 1441 C C . TYR A 1 186 ? 16.240 5.735 -27.840 1.00 92.06 186 TYR A C 1
ATOM 1443 O O . TYR A 1 186 ? 16.484 5.388 -28.997 1.00 92.06 186 TYR A O 1
ATOM 1451 N N . MET A 1 187 ? 15.083 6.304 -27.500 1.00 93.19 187 MET A N 1
ATOM 1452 C CA . MET A 1 187 ? 14.038 6.635 -28.470 1.00 93.19 187 MET A CA 1
ATOM 1453 C C . MET A 1 187 ? 14.495 7.707 -29.468 1.00 93.19 187 MET A C 1
ATOM 1455 O O . MET A 1 187 ? 14.201 7.585 -30.660 1.00 93.19 187 MET A O 1
ATOM 1459 N N . GLU A 1 188 ? 15.247 8.715 -29.021 1.00 96.00 188 GLU A N 1
ATOM 1460 C CA . GLU A 1 188 ? 15.857 9.728 -29.891 1.00 96.00 188 GLU A CA 1
ATOM 1461 C C . GLU A 1 188 ? 16.858 9.096 -30.869 1.00 96.00 188 GLU A C 1
ATOM 1463 O O . GLU A 1 188 ? 16.711 9.264 -32.082 1.00 96.00 188 GLU A O 1
ATOM 1468 N N . LEU A 1 189 ? 17.797 8.287 -30.365 1.00 96.25 189 LEU A N 1
ATOM 1469 C CA . LEU A 1 189 ? 18.793 7.591 -31.190 1.00 96.25 189 LEU A CA 1
ATOM 1470 C C . LEU A 1 189 ? 18.151 6.673 -32.241 1.00 96.25 189 LEU A C 1
ATOM 1472 O O . LEU A 1 189 ? 18.567 6.661 -33.400 1.00 96.25 189 LEU A O 1
ATOM 1476 N N . LEU A 1 190 ? 17.109 5.922 -31.868 1.00 96.31 190 LEU A N 1
ATOM 1477 C CA . LEU A 1 190 ? 16.353 5.094 -32.816 1.00 96.31 190 LEU A CA 1
ATOM 1478 C C . LEU A 1 190 ? 15.665 5.943 -33.895 1.00 96.31 190 LEU A C 1
ATOM 1480 O O . LEU A 1 190 ? 15.569 5.524 -35.051 1.00 96.31 190 LEU A O 1
ATOM 1484 N N . GLY A 1 191 ? 15.195 7.138 -33.531 1.00 96.25 191 GLY A N 1
ATOM 1485 C CA . GLY A 1 191 ? 14.627 8.104 -34.465 1.00 96.25 191 GLY A CA 1
ATOM 1486 C C . GLY A 1 191 ? 15.655 8.654 -35.456 1.00 96.25 191 GLY A C 1
ATOM 1487 O O . GLY A 1 191 ? 15.331 8.813 -36.634 1.00 96.25 191 GLY A O 1
ATOM 1488 N N . GLU A 1 192 ? 16.880 8.924 -35.007 1.00 96.81 192 GLU A N 1
ATOM 1489 C CA . GLU A 1 192 ? 17.994 9.331 -35.874 1.00 96.81 192 GLU A CA 1
ATOM 1490 C C . GLU A 1 192 ? 18.383 8.215 -36.844 1.00 96.81 192 GLU A C 1
ATOM 1492 O O . GLU A 1 192 ? 18.390 8.433 -38.054 1.00 96.81 192 GLU A O 1
ATOM 1497 N N . TRP A 1 193 ? 18.586 6.994 -36.346 1.00 96.25 193 TRP A N 1
ATOM 1498 C CA . TRP A 1 193 ? 18.942 5.848 -37.190 1.00 96.25 193 TRP A CA 1
ATOM 1499 C C . TRP A 1 193 ? 17.910 5.558 -38.271 1.00 96.25 193 TRP A C 1
ATOM 1501 O O . TRP A 1 193 ? 18.272 5.250 -39.405 1.00 96.25 193 TRP A O 1
ATOM 1511 N N . LYS A 1 194 ? 16.622 5.691 -37.949 1.00 96.31 194 LYS A N 1
ATOM 1512 C CA . LYS A 1 194 ? 15.560 5.529 -38.940 1.00 96.31 194 LYS A CA 1
ATOM 1513 C C . LYS A 1 194 ? 15.659 6.569 -40.062 1.00 96.31 194 LYS A C 1
ATOM 1515 O O . LYS A 1 194 ? 15.494 6.211 -41.222 1.00 96.31 194 LYS A O 1
ATOM 1520 N N . LYS A 1 195 ? 15.947 7.835 -39.733 1.00 95.75 195 LYS A N 1
ATOM 1521 C CA . LYS A 1 195 ? 16.130 8.895 -40.741 1.00 95.75 195 LYS A CA 1
ATOM 1522 C C . LYS A 1 195 ? 17.330 8.608 -41.638 1.00 95.75 195 LYS A C 1
ATOM 1524 O O . LYS A 1 195 ? 17.235 8.808 -42.846 1.00 95.75 195 LYS A O 1
ATOM 1529 N N . ASP A 1 196 ? 18.425 8.126 -41.060 1.00 95.19 196 ASP A N 1
ATOM 1530 C CA . ASP A 1 196 ? 19.617 7.760 -41.822 1.00 95.19 196 ASP A CA 1
ATOM 1531 C C . ASP A 1 196 ? 19.341 6.575 -42.760 1.00 95.19 196 ASP A C 1
ATOM 1533 O O . ASP A 1 196 ? 19.739 6.608 -43.925 1.00 95.19 196 ASP A O 1
ATOM 1537 N N . GLU A 1 197 ? 18.611 5.555 -42.295 1.00 95.06 197 GLU A N 1
ATOM 1538 C CA . GLU A 1 197 ? 18.205 4.408 -43.117 1.00 95.06 197 GLU A CA 1
ATOM 1539 C C . GLU A 1 197 ? 17.280 4.825 -44.271 1.00 95.06 197 GLU A C 1
ATOM 1541 O O . GLU A 1 197 ? 17.477 4.382 -45.407 1.00 95.06 197 GLU A O 1
ATOM 1546 N N . ASP A 1 198 ? 16.298 5.686 -43.999 1.00 94.44 198 ASP A N 1
ATOM 1547 C CA . ASP A 1 198 ? 15.382 6.213 -45.013 1.00 94.44 198 ASP A CA 1
ATOM 1548 C C . ASP A 1 198 ? 16.153 7.044 -46.058 1.00 94.44 198 ASP A C 1
ATOM 1550 O O . ASP A 1 198 ? 16.002 6.812 -47.257 1.00 94.44 198 ASP A O 1
ATOM 1554 N N . ASN A 1 199 ? 17.081 7.907 -45.628 1.00 93.56 199 ASN A N 1
ATOM 1555 C CA . ASN A 1 199 ? 17.938 8.684 -46.530 1.00 93.56 199 ASN A CA 1
ATOM 1556 C C . ASN A 1 199 ? 18.833 7.793 -47.418 1.00 93.56 199 ASN A C 1
ATOM 1558 O O . ASN A 1 199 ? 18.997 8.071 -48.605 1.00 93.56 199 ASN A O 1
ATOM 1562 N N . ILE A 1 200 ? 19.396 6.705 -46.880 1.00 92.12 200 ILE A N 1
ATOM 1563 C CA . ILE A 1 200 ? 20.182 5.742 -47.675 1.00 92.12 200 ILE A CA 1
ATOM 1564 C C . ILE A 1 200 ? 19.299 5.043 -48.718 1.00 92.12 200 ILE A C 1
ATOM 1566 O O . ILE A 1 200 ? 19.728 4.856 -49.859 1.00 92.12 200 ILE A O 1
ATOM 1570 N N . LYS A 1 201 ? 18.072 4.649 -48.352 1.00 91.06 201 LYS A N 1
ATOM 1571 C CA . LYS A 1 201 ? 17.126 4.015 -49.285 1.00 91.06 201 LYS A CA 1
ATOM 1572 C C . LYS A 1 201 ? 16.704 4.962 -50.400 1.00 91.06 201 LYS A C 1
ATOM 1574 O O . LYS A 1 201 ? 16.652 4.532 -51.549 1.00 91.06 201 LYS A O 1
ATOM 1579 N N . ASP A 1 202 ? 16.440 6.224 -50.079 1.00 91.12 202 ASP A N 1
ATOM 1580 C CA . ASP A 1 202 ? 16.087 7.240 -51.070 1.00 91.12 202 ASP A CA 1
ATOM 1581 C C . ASP A 1 202 ? 17.227 7.442 -52.073 1.00 91.12 202 ASP A C 1
ATOM 1583 O O . ASP A 1 202 ? 17.005 7.338 -53.277 1.00 91.12 202 ASP A O 1
ATOM 1587 N N . GLN A 1 203 ? 18.468 7.583 -51.592 1.00 87.69 203 GLN A N 1
ATOM 1588 C CA . GLN A 1 203 ? 19.649 7.672 -52.460 1.00 87.69 203 GLN A CA 1
ATOM 1589 C C . GLN A 1 203 ? 19.833 6.440 -53.356 1.00 87.69 203 GLN A C 1
ATOM 1591 O O . GLN A 1 203 ? 20.295 6.570 -54.486 1.00 87.69 203 GLN A O 1
ATOM 1596 N N . LEU A 1 204 ? 19.483 5.242 -52.876 1.00 83.81 204 LEU A N 1
ATOM 1597 C CA . LEU A 1 204 ? 19.579 4.011 -53.663 1.00 83.81 204 LEU A CA 1
ATOM 1598 C C . LEU A 1 204 ? 18.477 3.903 -54.730 1.00 83.81 204 LEU A C 1
ATOM 1600 O O . LEU A 1 204 ? 18.715 3.315 -55.779 1.00 83.81 204 LEU A O 1
ATOM 1604 N N . ASN A 1 205 ? 17.291 4.465 -54.477 1.00 80.12 205 ASN A N 1
ATOM 1605 C CA . ASN A 1 205 ? 16.173 4.488 -55.429 1.00 80.12 205 ASN A CA 1
ATOM 1606 C C . ASN A 1 205 ? 16.353 5.529 -56.550 1.00 80.12 205 ASN A C 1
ATOM 1608 O O . ASN A 1 205 ? 15.637 5.478 -57.550 1.00 80.12 205 ASN A O 1
ATOM 1612 N N . GLU A 1 206 ? 17.274 6.480 -56.380 1.00 75.06 206 GLU A N 1
ATOM 1613 C CA . GLU A 1 206 ? 17.629 7.491 -57.385 1.00 75.06 206 GLU A CA 1
ATOM 1614 C C . GLU A 1 206 ? 18.709 7.020 -58.385 1.00 75.06 206 GLU A C 1
ATOM 1616 O O . GLU A 1 206 ? 19.045 7.764 -59.312 1.00 75.06 206 GLU A O 1
ATOM 1621 N N . ILE A 1 207 ? 19.236 5.797 -58.226 1.00 61.00 207 ILE A N 1
ATOM 1622 C CA . ILE A 1 207 ? 20.238 5.150 -59.101 1.00 61.00 207 ILE A CA 1
ATOM 1623 C C . ILE A 1 207 ? 19.561 4.138 -60.032 1.00 61.00 207 ILE A C 1
ATOM 1625 O O . ILE A 1 207 ? 19.915 4.132 -61.235 1.00 61.00 207 ILE A O 1
#